Protein AF-A2HL66-F1 (afdb_monomer_lite)

Radius of gyration: 42.56 Å; chains: 1; bounding box: 66×42×149 Å

Organism: Trichomonas vaginalis (strain ATCC PRA-98 / G3) (NCBI:txid412133)

Sequence (259 aa):
MLVEMKSFIPSSYTFETEIQKIKQELLTSNLDCSAKDETNEQYLYEMEDLIDHLPKLPEIQQQKLTIPEFDEIEVKATDSVEIKKFIRKVNYEFLGFHCNHKVMDKDCDMVYKNISDLYKSEEFKTYDNFVSLVAKCVWEIRDKDRRGKVWNEQIRPAMFEMKRAIDALVVLAGNVSMYNAKTMPQCSKCKAAIRKYNYSVKEIERMRNDYADLKKEAEKPAEDKMDMLTFLNKNYPTAEDFLLSDVKKKYSYIRKKEI

Foldseek 3Di:
DDDPPPPCPDPPVVVVVLLVVLLVCLQVVNDPLDFPDPLLSVLSVVLSVLSVPADDADDQDADDDDQDADDQDDDDPLDDPVLNVLSVVLCVDRNPDDDDCPVLVVLLVCSVVLVVVLCVDPLVVLLVVLSSLSSVVNVVSRVQRVVVHGDDCPSPDDPVSSVSNNVSSVVSNVSSVVSNPSRVDDDPSSVVSVVVSVVSVVVSVVSSVVSVVVVVVVVPPPPPPPPLVVVCCVPPVPDPDDDPVVSVVVVVVVVVVVD

Structure (mmCIF, N/CA/C/O backbone):
data_AF-A2HL66-F1
#
_entry.id   AF-A2HL66-F1
#
loop_
_atom_site.group_PDB
_atom_site.id
_atom_site.type_symbol
_atom_site.label_atom_id
_atom_site.label_alt_id
_atom_site.label_comp_id
_atom_site.label_asym_id
_atom_site.label_entity_id
_atom_site.label_seq_id
_atom_site.pdbx_PDB_ins_code
_atom_site.Cartn_x
_atom_site.Cartn_y
_atom_site.Cartn_z
_atom_site.occupancy
_atom_site.B_iso_or_equiv
_atom_site.auth_seq_id
_atom_site.auth_comp_id
_atom_site.auth_asym_id
_atom_site.auth_atom_id
_atom_site.pdbx_PDB_model_num
ATOM 1 N N . MET A 1 1 ? -9.417 -30.462 62.436 1.00 37.12 1 MET A N 1
ATOM 2 C CA . MET A 1 1 ? -10.260 -29.681 61.508 1.00 37.12 1 MET A CA 1
ATOM 3 C C . MET A 1 1 ? -9.409 -28.554 60.952 1.00 37.12 1 MET A C 1
ATOM 5 O O . MET A 1 1 ? -9.262 -27.535 61.610 1.00 37.12 1 MET A O 1
ATOM 9 N N . LEU A 1 2 ? -8.755 -28.786 59.813 1.00 33.66 2 LEU A N 1
ATOM 10 C CA . LEU A 1 2 ? -7.995 -27.754 59.111 1.00 33.66 2 LEU A CA 1
ATOM 11 C C . LEU A 1 2 ? -8.908 -27.174 58.035 1.00 33.66 2 LEU A C 1
ATOM 13 O O . LEU A 1 2 ? -9.416 -27.902 57.189 1.00 33.66 2 LEU A O 1
ATOM 17 N N . VAL A 1 3 ? -9.174 -25.880 58.169 1.00 38.41 3 VAL A N 1
ATOM 18 C CA . VAL A 1 3 ? -9.980 -25.070 57.260 1.00 38.41 3 VAL A CA 1
ATOM 19 C C . VAL A 1 3 ? -9.286 -25.037 55.901 1.00 38.41 3 VAL A C 1
ATOM 21 O O . VAL A 1 3 ? -8.122 -24.647 55.813 1.00 38.41 3 VAL A O 1
ATOM 24 N N . GLU A 1 4 ? -9.995 -25.439 54.848 1.00 37.41 4 GLU A N 1
ATOM 25 C CA . GLU A 1 4 ? -9.569 -25.208 53.470 1.00 37.41 4 GLU A CA 1
ATOM 26 C C . GLU A 1 4 ? -9.480 -23.697 53.229 1.00 37.41 4 GLU A C 1
ATOM 28 O O . GLU A 1 4 ? -10.486 -23.000 53.077 1.00 37.41 4 GLU A O 1
ATOM 33 N N . MET A 1 5 ? -8.257 -23.168 53.210 1.00 40.91 5 MET A N 1
ATOM 34 C CA . MET A 1 5 ? -7.996 -21.835 52.687 1.00 40.91 5 MET A CA 1
ATOM 35 C C . MET A 1 5 ? -8.189 -21.886 51.172 1.00 40.91 5 MET A C 1
ATOM 37 O O . MET A 1 5 ? -7.275 -22.230 50.427 1.00 40.91 5 MET A O 1
ATOM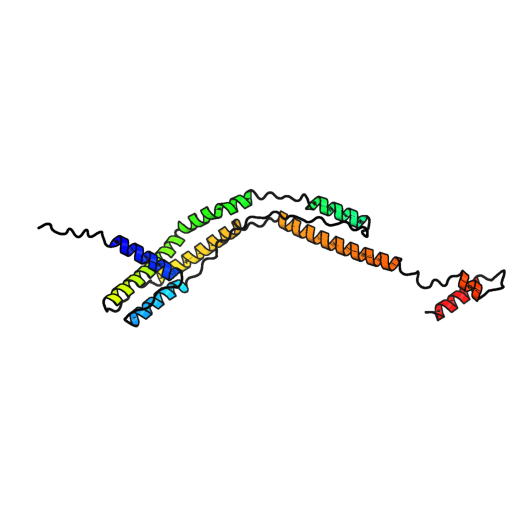 41 N N . LYS A 1 6 ? -9.392 -21.522 50.713 1.00 44.12 6 LYS A N 1
ATOM 42 C CA . LYS A 1 6 ? -9.600 -21.044 49.344 1.00 44.12 6 LYS A CA 1
ATOM 43 C C . LYS A 1 6 ? -8.683 -19.840 49.137 1.00 44.12 6 LYS A C 1
ATOM 45 O O . LYS A 1 6 ? -8.978 -18.744 49.610 1.00 44.12 6 LYS A O 1
ATOM 50 N N . SER A 1 7 ? -7.566 -20.039 48.447 1.00 42.50 7 SER A N 1
ATOM 51 C CA . SER A 1 7 ? -6.747 -18.950 47.926 1.00 42.50 7 SER A CA 1
ATOM 52 C C . SER A 1 7 ? -7.509 -18.287 46.779 1.00 42.50 7 SER A C 1
ATOM 54 O O . SER A 1 7 ? -7.409 -18.662 45.614 1.00 42.50 7 SER A O 1
ATOM 56 N N . PHE A 1 8 ? -8.333 -17.305 47.133 1.00 50.78 8 PHE A N 1
ATOM 57 C CA . PHE A 1 8 ? -8.963 -16.394 46.190 1.00 50.78 8 PHE A CA 1
ATOM 58 C C . PHE A 1 8 ? -7.870 -15.472 45.630 1.00 50.78 8 PHE A C 1
ATOM 60 O O . PHE A 1 8 ? -7.527 -14.454 46.228 1.00 50.78 8 PHE A O 1
ATOM 67 N N . ILE A 1 9 ? -7.257 -15.878 44.519 1.00 50.78 9 ILE A N 1
ATOM 68 C CA . ILE A 1 9 ? -6.379 -15.008 43.731 1.00 50.78 9 ILE A CA 1
ATOM 69 C C . ILE A 1 9 ? -7.297 -14.032 42.960 1.00 50.78 9 ILE A C 1
ATOM 71 O O . ILE A 1 9 ? -8.304 -14.482 42.412 1.00 50.78 9 ILE A O 1
ATOM 75 N N . PRO A 1 10 ? -7.041 -12.708 42.953 1.00 43.09 10 PRO A N 1
ATOM 76 C CA . PRO A 1 10 ? -8.068 -11.708 42.660 1.00 43.09 10 PRO A CA 1
ATOM 77 C C . PRO A 1 10 ? -8.500 -11.676 41.187 1.00 43.09 10 PRO A C 1
ATOM 79 O O . PRO A 1 10 ? -7.694 -11.825 40.273 1.00 43.09 10 PRO A O 1
ATOM 82 N N . SER A 1 11 ? -9.780 -11.373 40.986 1.00 55.06 11 SER A N 1
ATOM 83 C CA . SER A 1 11 ? -10.560 -11.304 39.740 1.00 55.06 11 SER A CA 1
ATOM 84 C C . SER A 1 11 ? -10.086 -10.322 38.649 1.00 55.06 11 SER A C 1
ATOM 86 O O . SER A 1 11 ? -10.796 -10.132 37.663 1.00 55.06 11 SER A O 1
ATOM 88 N N . SER A 1 12 ? -8.939 -9.653 38.803 1.00 53.25 12 SER A N 1
ATOM 89 C CA . SER A 1 12 ? -8.460 -8.633 37.854 1.00 53.25 12 SER A CA 1
ATOM 90 C C . SER A 1 12 ? -7.673 -9.223 36.683 1.00 53.25 12 SER A C 1
ATOM 92 O O . SER A 1 12 ? -7.862 -8.791 35.548 1.00 53.25 12 SER A O 1
ATOM 94 N N . TYR A 1 13 ? -6.852 -10.253 36.928 1.00 58.28 13 TYR A N 1
ATOM 95 C CA . TYR A 1 13 ? -6.038 -10.886 35.883 1.00 58.28 13 TYR A CA 1
ATOM 96 C C . TYR A 1 13 ? -6.907 -11.539 34.798 1.00 58.28 13 TYR A C 1
ATOM 98 O O . TYR A 1 13 ? -6.570 -11.496 33.617 1.00 58.28 13 TYR A O 1
ATOM 106 N N . THR A 1 14 ? -8.061 -12.090 35.186 1.00 74.69 14 THR A N 1
ATOM 107 C CA . THR A 1 14 ? -9.042 -12.687 34.268 1.00 74.69 14 THR A CA 1
ATOM 108 C C . THR A 1 14 ? -9.789 -11.639 33.450 1.00 74.69 14 THR A C 1
ATOM 110 O O . THR A 1 14 ? -10.047 -11.865 32.278 1.00 74.69 14 THR A O 1
ATOM 113 N N . PHE A 1 15 ? -10.108 -10.482 34.037 1.00 81.31 15 PHE A N 1
ATOM 114 C CA . PHE A 1 15 ? -10.834 -9.427 33.330 1.00 81.31 15 PHE A CA 1
ATOM 115 C C . PHE A 1 15 ? -9.971 -8.775 32.246 1.00 81.31 15 PHE A C 1
ATOM 117 O O . PHE A 1 15 ? -10.392 -8.672 31.099 1.00 81.31 15 PHE A O 1
ATOM 124 N N . GLU A 1 16 ? -8.741 -8.378 32.577 1.00 86.94 16 GLU A N 1
ATOM 125 C CA . GLU A 1 16 ? -7.843 -7.745 31.603 1.00 86.94 16 GLU A CA 1
ATOM 126 C C . GLU A 1 16 ? -7.512 -8.686 30.439 1.00 86.94 16 GLU A C 1
ATOM 128 O O . GLU A 1 16 ? -7.515 -8.256 29.286 1.00 86.94 16 GLU A O 1
ATOM 133 N N . THR A 1 17 ? -7.293 -9.977 30.713 1.00 89.44 17 THR A N 1
ATOM 134 C CA . THR A 1 17 ? -7.063 -10.981 29.662 1.00 89.44 17 THR A CA 1
ATOM 135 C C . THR A 1 17 ? -8.299 -11.222 28.796 1.00 89.44 17 THR A C 1
ATOM 137 O O . THR A 1 17 ? -8.164 -11.324 27.576 1.00 89.44 17 THR A O 1
ATOM 140 N N . GLU A 1 18 ? -9.500 -11.255 29.381 1.00 92.69 18 GLU A N 1
ATOM 141 C CA . GLU A 1 18 ? -10.757 -11.396 28.634 1.00 92.69 18 GLU A CA 1
ATOM 142 C C . GLU A 1 18 ? -11.006 -10.174 27.732 1.00 92.69 18 GLU A C 1
ATOM 144 O O . GLU A 1 18 ? -11.334 -10.338 26.558 1.00 92.69 18 GLU A O 1
ATOM 149 N N . ILE A 1 19 ? -10.730 -8.957 28.216 1.00 94.50 19 ILE A N 1
ATOM 150 C CA . ILE A 1 19 ? -10.796 -7.734 27.402 1.00 94.50 19 ILE A CA 1
ATOM 151 C C . ILE A 1 19 ? -9.795 -7.774 26.245 1.00 94.50 19 ILE A C 1
ATOM 153 O O . ILE A 1 19 ? -10.172 -7.467 25.118 1.00 94.50 19 ILE A O 1
ATOM 157 N N . GLN A 1 20 ? -8.537 -8.171 26.472 1.00 94.06 20 GLN A N 1
ATOM 158 C CA . GLN A 1 20 ? -7.563 -8.278 25.375 1.00 94.06 20 GLN A CA 1
ATOM 159 C C . GLN A 1 20 ? -7.991 -9.303 24.321 1.00 94.06 20 GLN A C 1
ATOM 161 O O . GLN A 1 20 ? -7.802 -9.062 23.130 1.00 94.06 20 GLN A O 1
ATOM 166 N N . LYS A 1 21 ? -8.604 -10.416 24.738 1.00 95.50 21 LYS A N 1
ATOM 167 C CA . LYS A 1 21 ? -9.151 -11.408 23.809 1.00 95.50 21 LYS A CA 1
ATOM 168 C C . LYS A 1 21 ? -10.273 -10.812 22.956 1.00 95.50 21 LYS A C 1
ATOM 170 O O . LYS A 1 21 ? -10.223 -10.927 21.738 1.00 95.50 21 LYS A O 1
ATOM 175 N N . ILE A 1 22 ? -11.220 -10.109 23.577 1.00 97.12 22 ILE A N 1
ATOM 176 C CA . ILE A 1 22 ? -12.310 -9.429 22.863 1.00 97.12 22 ILE A CA 1
ATOM 177 C C . ILE A 1 22 ? -11.760 -8.379 21.890 1.00 97.12 22 ILE A C 1
ATOM 179 O O . ILE A 1 22 ? -12.228 -8.293 20.761 1.00 97.12 22 ILE A O 1
ATOM 183 N N . LYS A 1 23 ? -10.736 -7.607 22.281 1.00 96.44 23 LYS A N 1
ATOM 184 C CA . LYS A 1 23 ? -10.081 -6.657 21.366 1.00 96.44 23 LYS A CA 1
ATOM 185 C C . LYS A 1 23 ? -9.535 -7.360 20.122 1.00 96.44 23 LYS A C 1
ATOM 187 O O . LYS A 1 23 ? -9.688 -6.834 19.030 1.00 96.44 23 LYS A O 1
ATOM 192 N N . GLN A 1 24 ? -8.906 -8.527 20.270 1.00 96.06 24 GLN A N 1
ATOM 193 C CA . GLN A 1 24 ? -8.415 -9.301 19.123 1.00 96.06 24 GLN A CA 1
ATOM 194 C C . GLN A 1 24 ? -9.560 -9.833 18.251 1.00 96.06 24 GLN A C 1
ATOM 196 O O . GLN A 1 24 ? -9.465 -9.764 17.029 1.00 96.06 24 GLN A O 1
ATOM 201 N N . GLU A 1 25 ? -10.644 -10.321 18.859 1.00 96.94 25 GLU A N 1
ATOM 202 C CA . GLU A 1 25 ? -11.857 -10.747 18.142 1.00 96.94 25 GLU A CA 1
ATOM 203 C C . GLU A 1 25 ? -12.421 -9.590 17.293 1.00 96.94 25 GLU A C 1
ATOM 205 O O . GLU A 1 25 ? -12.576 -9.748 16.085 1.00 96.94 25 GLU A O 1
ATOM 210 N N . LEU A 1 26 ? -12.591 -8.404 17.890 1.00 96.75 26 LEU A N 1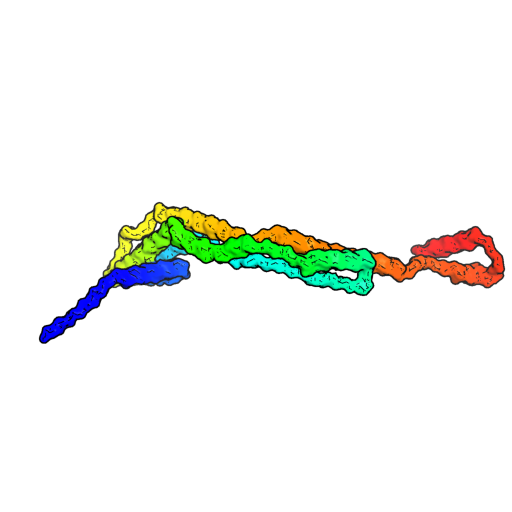
ATOM 211 C CA . LEU A 1 26 ? -13.048 -7.184 17.210 1.00 96.75 26 LEU A CA 1
ATOM 212 C C . LEU A 1 26 ? -12.115 -6.749 16.069 1.00 96.75 26 LEU A C 1
ATOM 214 O O . LEU A 1 26 ? -12.564 -6.456 14.972 1.00 96.75 26 LEU A O 1
ATOM 218 N N . LEU A 1 27 ? -10.800 -6.701 16.310 1.00 94.75 27 LEU A N 1
ATOM 219 C CA . LEU A 1 27 ? -9.826 -6.240 15.311 1.00 94.75 27 LEU A CA 1
ATOM 220 C C . LEU A 1 27 ? -9.635 -7.219 14.145 1.00 94.75 27 LEU A C 1
ATOM 222 O O . LEU A 1 27 ? -9.043 -6.847 13.132 1.00 94.75 27 LEU A O 1
ATOM 226 N N . THR A 1 28 ? -10.089 -8.464 14.296 1.00 94.38 28 THR A N 1
ATOM 227 C CA . THR A 1 28 ? -10.026 -9.491 13.250 1.00 94.38 28 THR A CA 1
ATOM 228 C C . THR A 1 28 ? -11.383 -9.782 12.612 1.00 94.38 28 THR A C 1
ATOM 230 O O . THR A 1 28 ? -11.444 -10.686 11.780 1.00 94.38 28 THR A O 1
ATOM 233 N N . SER A 1 29 ? -12.430 -9.029 12.976 1.00 94.44 29 SER A N 1
ATOM 234 C CA . SER A 1 29 ? -13.816 -9.227 12.522 1.00 94.44 29 SER A CA 1
ATOM 235 C C . SER A 1 29 ? -14.294 -10.675 12.734 1.00 94.44 29 SER A C 1
ATOM 237 O O . SER A 1 29 ? -14.828 -11.316 11.830 1.00 94.44 29 SER A O 1
ATOM 239 N N . ASN A 1 30 ? -13.974 -11.238 13.907 1.00 96.06 30 ASN A N 1
ATOM 240 C CA . ASN A 1 30 ? -14.338 -12.598 14.322 1.00 96.06 30 ASN A CA 1
ATOM 241 C C . ASN A 1 30 ? -15.042 -12.594 15.689 1.00 96.06 30 ASN A C 1
ATOM 243 O O . ASN A 1 30 ? -14.834 -13.508 16.500 1.00 96.06 30 ASN A O 1
ATOM 247 N N . LEU A 1 31 ? -15.809 -11.549 16.004 1.00 96.88 31 LEU A N 1
ATOM 248 C CA . LEU A 1 31 ? -16.530 -11.487 17.265 1.00 96.88 31 LEU A CA 1
ATOM 249 C C . LEU A 1 31 ? -17.664 -12.519 17.284 1.00 96.88 31 LEU A C 1
ATOM 251 O O . LEU A 1 31 ? -18.545 -12.535 16.432 1.00 96.88 31 LEU A O 1
ATOM 255 N N . ASP A 1 32 ? -17.681 -13.376 18.308 1.00 95.00 32 ASP A N 1
ATOM 256 C CA . ASP A 1 32 ? -18.854 -14.213 18.567 1.00 95.00 32 ASP A CA 1
ATOM 257 C C . ASP A 1 32 ? -20.007 -13.340 19.085 1.00 95.00 32 ASP A C 1
ATOM 259 O O . ASP A 1 32 ? -19.996 -12.902 20.246 1.00 95.00 32 ASP A O 1
ATOM 263 N N . CYS A 1 33 ? -20.970 -13.075 18.203 1.00 95.19 33 CYS A N 1
ATOM 264 C CA . CYS A 1 33 ? -22.155 -12.267 18.477 1.00 95.19 33 CYS A CA 1
ATOM 265 C C . CYS A 1 33 ? -23.336 -13.076 19.040 1.00 95.19 33 CYS A C 1
ATOM 267 O O . CYS A 1 33 ? -24.391 -12.506 19.297 1.00 95.19 33 CYS A O 1
ATOM 269 N N . SER A 1 34 ? -23.169 -14.379 19.291 1.00 94.31 34 SER A N 1
ATOM 270 C CA . SER A 1 34 ? -24.245 -15.230 19.810 1.00 94.31 34 SER A CA 1
ATOM 271 C C . SER A 1 34 ? -24.667 -14.814 21.227 1.00 94.31 34 SER A C 1
ATOM 273 O O . SER A 1 34 ? -23.836 -14.752 22.140 1.00 94.31 34 SER A O 1
ATOM 275 N N . ALA A 1 35 ? -25.969 -14.610 21.447 1.00 94.88 35 ALA A N 1
ATOM 276 C CA . ALA A 1 35 ? -26.546 -14.341 22.765 1.00 94.88 35 ALA A CA 1
ATOM 277 C C . ALA A 1 35 ? -27.833 -15.154 22.992 1.00 94.88 35 ALA A C 1
ATOM 279 O O . ALA A 1 35 ? -28.411 -15.714 22.064 1.00 94.88 35 ALA A O 1
ATOM 280 N N . LYS A 1 36 ? -28.279 -15.271 24.248 1.00 95.19 36 LYS A N 1
ATOM 281 C CA . LYS A 1 36 ? -29.569 -15.906 24.572 1.00 95.19 36 LYS A CA 1
ATOM 282 C C . LYS A 1 36 ? -30.748 -14.981 24.289 1.00 95.19 36 LYS A C 1
ATOM 284 O O . LYS A 1 36 ? -31.834 -15.470 23.991 1.00 95.19 36 LYS A O 1
ATOM 289 N N . ASP A 1 37 ? -30.547 -13.680 24.475 1.00 96.12 37 ASP A N 1
ATOM 290 C CA . ASP A 1 37 ? -31.526 -12.638 24.179 1.00 96.12 37 ASP A CA 1
ATOM 291 C C . ASP A 1 37 ? -31.226 -11.981 22.826 1.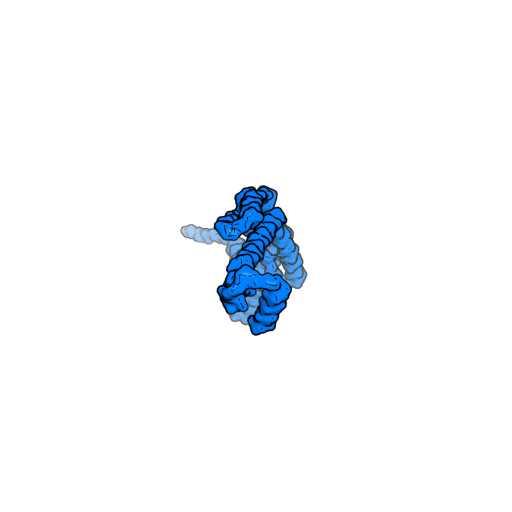00 96.12 37 ASP A C 1
ATOM 293 O O . ASP A 1 37 ? -30.105 -11.526 22.591 1.00 96.12 37 ASP A O 1
ATOM 297 N N . GLU A 1 38 ? -32.241 -11.877 21.968 1.00 95.19 38 GLU A N 1
ATOM 298 C CA . GLU A 1 38 ? -32.116 -11.302 20.619 1.00 95.19 38 GLU A CA 1
ATOM 299 C C . GLU A 1 38 ? -31.638 -9.836 20.641 1.00 95.19 38 GLU A C 1
ATOM 301 O O . GLU A 1 38 ? -30.908 -9.399 19.752 1.00 95.19 38 GLU A O 1
ATOM 306 N N . THR A 1 39 ? -31.986 -9.063 21.677 1.00 94.38 39 THR A N 1
ATOM 307 C CA . THR A 1 39 ? -31.544 -7.664 21.815 1.00 94.38 39 THR A CA 1
ATOM 308 C C . THR A 1 39 ? -30.053 -7.593 22.130 1.00 94.38 39 THR A C 1
ATOM 310 O O . THR A 1 39 ? -29.338 -6.748 21.595 1.00 94.38 39 THR A O 1
ATOM 313 N N . ASN A 1 40 ? -29.563 -8.482 23.000 1.00 95.00 40 ASN A N 1
ATOM 314 C CA . ASN A 1 40 ? -28.139 -8.560 23.322 1.00 95.00 40 ASN A CA 1
ATOM 315 C C . ASN A 1 40 ? -27.314 -9.013 22.111 1.00 95.00 40 ASN A C 1
ATOM 317 O O . ASN A 1 40 ? -26.232 -8.473 21.894 1.00 95.00 40 ASN A O 1
ATOM 321 N N . GLU A 1 41 ? -27.825 -9.961 21.323 1.00 95.94 41 GLU A N 1
ATOM 322 C CA . GLU A 1 41 ? -27.213 -10.389 20.057 1.00 95.94 41 GLU A CA 1
ATOM 323 C C . GLU A 1 41 ? -27.074 -9.205 19.092 1.00 95.94 41 GLU A C 1
ATOM 325 O O . GLU A 1 41 ? -25.980 -8.935 18.596 1.00 95.94 41 GLU A O 1
ATOM 330 N N . GLN A 1 42 ? -28.138 -8.412 18.923 1.00 94.88 42 GLN A N 1
ATOM 331 C CA . GLN A 1 42 ? -28.091 -7.202 18.102 1.00 94.88 42 GLN A CA 1
ATOM 332 C C . GLN A 1 42 ? -27.043 -6.195 18.603 1.00 94.88 42 GLN A C 1
ATOM 334 O O . GLN A 1 42 ? -26.294 -5.639 17.801 1.00 94.88 42 GLN A O 1
ATOM 339 N N . TYR A 1 43 ? -26.936 -5.977 19.918 1.00 94.62 43 TYR A N 1
ATOM 340 C CA . TYR A 1 43 ? -25.905 -5.090 20.461 1.00 94.62 43 TYR A CA 1
ATOM 341 C C . TYR A 1 43 ? -24.484 -5.600 20.204 1.00 94.62 43 TYR A C 1
ATOM 343 O O . TYR A 1 43 ? -23.585 -4.783 20.012 1.00 94.62 43 TYR A O 1
ATOM 351 N N . LEU A 1 44 ? -24.253 -6.917 20.201 1.00 96.31 44 LEU A N 1
ATOM 352 C CA . LEU A 1 44 ? -22.939 -7.478 19.873 1.00 96.31 44 LEU A CA 1
ATOM 353 C C . LEU A 1 44 ? -22.567 -7.196 18.415 1.00 96.31 44 LEU A C 1
ATOM 355 O O . LEU A 1 44 ? -21.456 -6.719 18.176 1.00 96.31 44 LEU A O 1
ATOM 359 N N . TYR A 1 45 ? -23.507 -7.377 17.482 1.00 96.25 45 TYR A N 1
ATOM 360 C CA . TYR A 1 45 ? -23.311 -6.996 16.080 1.00 96.25 45 TYR A CA 1
ATOM 361 C C . TYR A 1 45 ? -23.023 -5.500 15.926 1.00 96.25 45 TYR 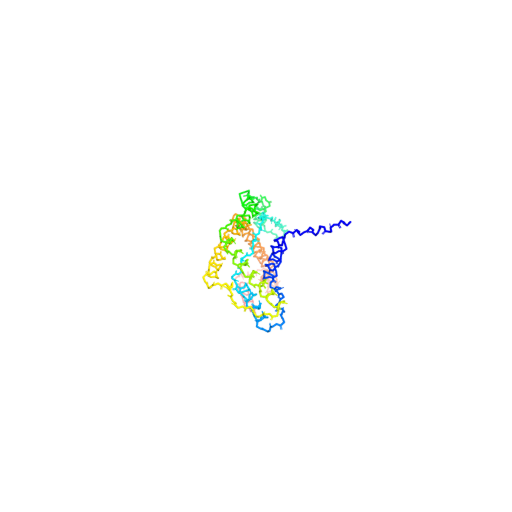A C 1
ATOM 363 O O . TYR A 1 45 ? -22.084 -5.127 15.231 1.00 96.25 45 TYR A O 1
ATOM 371 N N . GLU A 1 46 ? -23.752 -4.634 16.638 1.00 94.25 46 GLU A N 1
ATOM 372 C CA . GLU A 1 46 ? -23.478 -3.192 16.621 1.00 94.25 46 GLU A CA 1
ATOM 373 C C . GLU A 1 46 ? -22.057 -2.859 17.108 1.00 94.25 46 GLU A C 1
ATOM 375 O O . GLU A 1 46 ? -21.424 -1.947 16.576 1.00 94.25 46 GLU A O 1
ATOM 380 N N . MET A 1 47 ? -21.532 -3.572 18.113 1.00 95.38 47 MET A N 1
ATOM 381 C CA . MET A 1 47 ? -20.160 -3.358 18.589 1.00 95.38 47 MET A CA 1
ATOM 382 C C . MET A 1 47 ? -19.105 -3.775 17.557 1.00 95.38 47 MET A C 1
ATOM 384 O O . MET A 1 47 ? -18.088 -3.090 17.436 1.00 95.38 47 MET A O 1
ATOM 388 N N . GLU A 1 48 ? -19.323 -4.873 16.830 1.00 96.12 48 GLU A N 1
ATOM 389 C CA . GLU A 1 48 ? -18.436 -5.300 15.740 1.00 96.12 48 GLU A CA 1
ATOM 390 C C . GLU A 1 48 ? -18.494 -4.308 14.569 1.00 96.12 48 GLU A C 1
ATOM 392 O O . GLU A 1 48 ? -17.454 -3.797 14.145 1.00 96.12 48 GLU A O 1
ATOM 397 N N . ASP A 1 49 ? -19.701 -3.902 14.162 1.00 94.88 49 ASP A N 1
ATOM 398 C CA . ASP A 1 49 ? -19.920 -2.900 13.115 1.00 94.88 49 ASP A CA 1
ATOM 399 C C . ASP A 1 49 ? -19.197 -1.580 13.420 1.00 94.88 49 ASP A C 1
ATOM 401 O O . ASP A 1 49 ? -18.597 -0.976 12.526 1.00 94.88 49 ASP A O 1
ATOM 405 N N . LEU A 1 50 ? -19.204 -1.119 14.676 1.00 94.12 50 LEU A N 1
ATOM 406 C CA . LEU A 1 50 ? -18.499 0.105 15.068 1.00 94.12 50 LEU A CA 1
ATOM 407 C C . LEU A 1 50 ? -17.001 0.053 14.756 1.00 94.12 50 LEU A C 1
ATOM 409 O O . LEU A 1 50 ? -16.425 1.102 14.463 1.00 94.12 50 LEU A O 1
ATOM 413 N N . ILE A 1 51 ? -16.373 -1.122 14.843 1.00 95.62 51 ILE A N 1
ATOM 414 C CA . ILE A 1 51 ? -14.949 -1.315 14.556 1.00 95.62 51 ILE A CA 1
ATOM 415 C C . ILE A 1 51 ? -14.721 -1.547 13.064 1.00 95.62 51 ILE A C 1
ATOM 417 O O . ILE A 1 51 ? -13.834 -0.914 12.488 1.00 95.62 51 ILE A O 1
ATOM 421 N N . ASP A 1 52 ? -15.538 -2.383 12.428 1.00 94.50 52 ASP A N 1
ATOM 422 C CA . ASP A 1 52 ? -15.401 -2.754 11.015 1.00 94.50 52 ASP A CA 1
ATOM 423 C C . ASP A 1 52 ? -15.550 -1.562 10.061 1.00 94.50 52 ASP A C 1
ATOM 425 O O . ASP A 1 52 ? -14.909 -1.510 9.005 1.00 94.50 52 ASP A O 1
ATOM 429 N N . HIS A 1 53 ? -16.346 -0.568 10.457 1.00 92.19 53 HIS A N 1
ATOM 430 C CA . HIS A 1 53 ? -16.566 0.655 9.687 1.00 92.19 53 HIS A CA 1
ATOM 431 C C . HIS A 1 53 ? -15.515 1.750 9.942 1.00 92.19 53 HIS A C 1
ATOM 433 O O . HIS A 1 53 ? -15.594 2.827 9.340 1.00 92.19 53 HIS A O 1
ATOM 439 N N . LEU A 1 54 ? -14.518 1.520 10.806 1.00 94.62 54 LEU A N 1
ATOM 440 C CA . LEU A 1 54 ? -13.432 2.482 11.005 1.00 94.62 54 LEU A CA 1
ATOM 441 C C . LEU A 1 54 ? -12.503 2.556 9.779 1.00 94.62 54 LEU A C 1
ATOM 443 O O . LEU A 1 54 ? -12.278 1.558 9.088 1.00 94.62 54 LEU A O 1
ATOM 447 N N . PRO A 1 55 ? -11.885 3.725 9.516 1.00 93.56 55 PRO A N 1
ATOM 448 C CA . PRO A 1 55 ? -10.863 3.845 8.485 1.00 93.56 55 PRO A CA 1
ATOM 449 C C . PRO A 1 55 ? -9.703 2.872 8.718 1.00 93.56 55 PRO A C 1
ATOM 451 O O . PRO A 1 55 ? -9.092 2.852 9.787 1.00 93.56 55 PRO A O 1
ATOM 454 N N . LYS A 1 56 ? -9.355 2.095 7.690 1.00 90.12 56 LYS A N 1
ATOM 455 C CA . LYS A 1 56 ? -8.222 1.166 7.750 1.00 90.12 56 LYS A CA 1
ATOM 456 C C . LYS A 1 56 ? -6.904 1.912 7.566 1.00 90.12 56 LYS A C 1
ATOM 458 O O . LYS A 1 56 ? -6.787 2.787 6.706 1.00 90.12 56 LYS A O 1
ATOM 463 N N . LEU A 1 57 ? -5.901 1.544 8.361 1.00 91.69 57 LEU A N 1
ATOM 464 C CA . LEU A 1 57 ? -4.554 2.083 8.211 1.00 91.69 57 LEU A CA 1
ATOM 465 C C . LEU A 1 57 ? -3.874 1.482 6.971 1.00 91.69 57 LEU A C 1
ATOM 467 O O . LEU A 1 57 ? -4.066 0.297 6.691 1.00 91.69 57 LEU A O 1
ATOM 471 N N . PRO A 1 58 ? -3.056 2.261 6.241 1.00 91.25 58 PRO A N 1
ATOM 472 C CA . PRO A 1 58 ? -2.205 1.709 5.200 1.00 91.25 58 PRO A CA 1
ATOM 473 C C . PRO A 1 58 ? -1.241 0.671 5.781 1.00 91.25 58 PRO A C 1
ATOM 475 O O . PRO A 1 58 ? -0.813 0.775 6.931 1.00 91.25 58 PRO A O 1
ATOM 478 N N . GLU A 1 59 ? -0.844 -0.299 4.966 1.00 89.12 59 GLU A N 1
ATOM 479 C CA . GLU A 1 59 ? 0.196 -1.244 5.359 1.00 89.12 59 GLU A CA 1
ATOM 480 C C . GLU A 1 59 ? 1.561 -0.553 5.404 1.00 89.12 59 GLU A C 1
ATOM 482 O O . GLU A 1 59 ? 1.913 0.238 4.524 1.00 89.12 59 GLU A O 1
ATOM 487 N N . ILE A 1 60 ? 2.355 -0.868 6.427 1.00 87.50 60 ILE A N 1
ATOM 488 C CA . ILE A 1 60 ? 3.744 -0.418 6.503 1.00 87.50 60 ILE A CA 1
ATOM 489 C C . ILE A 1 60 ? 4.561 -1.248 5.514 1.00 87.50 60 ILE A C 1
ATOM 491 O O . ILE A 1 60 ? 4.602 -2.473 5.600 1.00 87.50 60 ILE A O 1
ATOM 495 N N . GLN A 1 61 ? 5.229 -0.572 4.586 1.00 81.94 61 GLN A N 1
ATOM 496 C CA . GLN A 1 61 ? 6.014 -1.192 3.526 1.00 81.94 61 GLN A CA 1
ATOM 497 C C . GLN A 1 61 ? 7.499 -0.869 3.696 1.00 81.94 61 GLN A C 1
ATOM 499 O O . GLN A 1 61 ? 7.892 0.238 4.076 1.00 81.94 61 GLN A O 1
ATOM 504 N N . GLN A 1 62 ? 8.345 -1.850 3.395 1.00 82.19 62 GLN A N 1
ATOM 505 C CA . GLN A 1 62 ? 9.796 -1.719 3.445 1.00 82.19 62 GLN A CA 1
ATOM 506 C C . GLN A 1 62 ? 10.396 -2.321 2.179 1.00 82.19 62 GLN A C 1
ATOM 508 O O . GLN A 1 62 ? 10.193 -3.498 1.889 1.00 82.19 62 GLN A O 1
ATOM 513 N N . GLN A 1 63 ? 11.166 -1.525 1.440 1.00 79.75 63 GLN A N 1
ATOM 514 C CA . GLN A 1 63 ? 11.887 -2.005 0.270 1.00 79.75 63 GLN A CA 1
ATOM 515 C C . GLN A 1 63 ? 13.279 -1.388 0.224 1.00 79.75 63 GLN A C 1
ATOM 517 O O . GLN A 1 63 ? 13.435 -0.182 0.035 1.00 79.75 63 GLN A O 1
ATOM 522 N N . LYS A 1 64 ? 14.305 -2.234 0.348 1.00 76.69 64 LYS A N 1
ATOM 523 C CA . LYS A 1 64 ? 15.684 -1.804 0.107 1.00 76.69 64 LYS A CA 1
ATOM 524 C C . LYS A 1 64 ? 15.895 -1.561 -1.381 1.00 76.69 64 LYS A C 1
ATOM 526 O O . LYS A 1 64 ? 15.367 -2.283 -2.228 1.00 76.69 64 LYS A O 1
ATOM 531 N N . LEU A 1 65 ? 16.674 -0.532 -1.694 1.00 79.56 65 LEU A N 1
ATOM 532 C CA . LEU A 1 65 ? 17.015 -0.218 -3.072 1.00 79.56 65 LEU A CA 1
ATOM 533 C C . LEU A 1 65 ? 18.025 -1.225 -3.605 1.00 79.56 65 LEU A C 1
ATOM 535 O O . LEU A 1 65 ? 19.178 -1.248 -3.179 1.00 79.56 65 LEU A O 1
ATOM 539 N N . THR A 1 66 ? 17.622 -1.975 -4.620 1.00 79.19 66 THR A N 1
ATOM 540 C CA . THR A 1 66 ? 18.561 -2.754 -5.422 1.00 79.19 66 THR A CA 1
ATOM 541 C C . THR A 1 66 ? 19.240 -1.827 -6.428 1.00 79.19 66 THR A C 1
ATOM 543 O O . THR A 1 66 ? 18.582 -1.048 -7.127 1.00 79.19 66 THR A O 1
ATOM 546 N N . ILE A 1 67 ? 20.573 -1.861 -6.480 1.00 85.75 67 ILE A N 1
ATOM 547 C CA . ILE A 1 67 ? 21.327 -1.187 -7.542 1.00 85.75 67 ILE A CA 1
ATOM 548 C C . ILE A 1 67 ? 21.030 -1.942 -8.845 1.00 85.75 67 ILE A C 1
ATOM 550 O O . ILE A 1 67 ? 21.116 -3.166 -8.842 1.00 85.75 67 ILE A O 1
ATOM 554 N N . PRO A 1 68 ? 20.645 -1.257 -9.936 1.00 89.38 68 PRO A N 1
ATOM 555 C CA . PRO A 1 68 ? 20.393 -1.932 -11.197 1.00 89.38 68 PRO A CA 1
ATOM 556 C C . PRO A 1 68 ? 21.688 -2.530 -11.737 1.00 89.38 68 PRO A C 1
ATOM 558 O O . PRO A 1 68 ? 22.698 -1.833 -11.845 1.00 89.38 68 PRO A O 1
ATOM 561 N N . GLU A 1 69 ? 21.613 -3.802 -12.098 1.00 90.94 69 GLU A N 1
ATOM 562 C CA . GLU A 1 69 ? 22.629 -4.500 -12.872 1.00 90.94 69 GLU A CA 1
ATOM 563 C C . GLU A 1 69 ? 22.212 -4.459 -14.343 1.00 90.94 69 GLU A C 1
ATOM 565 O O . GLU A 1 69 ? 21.025 -4.547 -14.668 1.00 90.94 69 GLU A O 1
ATOM 570 N N . PHE A 1 70 ? 23.183 -4.239 -15.224 1.00 95.06 70 PHE A N 1
ATOM 571 C CA . PHE A 1 70 ? 22.955 -4.108 -16.657 1.00 95.06 70 PHE A CA 1
ATOM 572 C C . PHE A 1 70 ? 23.632 -5.255 -17.382 1.00 95.06 70 PHE A C 1
ATOM 574 O O . PHE A 1 70 ? 24.793 -5.553 -17.107 1.00 95.06 70 PHE A O 1
ATOM 581 N N . ASP A 1 71 ? 22.918 -5.851 -18.328 1.00 95.00 71 ASP A N 1
ATOM 582 C CA . ASP A 1 71 ? 23.474 -6.902 -19.167 1.00 95.00 71 ASP A CA 1
ATOM 583 C C . ASP A 1 71 ? 24.469 -6.330 -20.182 1.00 95.00 71 ASP A C 1
ATOM 585 O O . ASP A 1 71 ? 24.380 -5.175 -20.613 1.00 95.00 71 ASP A O 1
ATOM 589 N N . GLU A 1 72 ? 25.434 -7.151 -20.590 1.00 96.00 72 GLU A N 1
ATOM 590 C CA . GLU A 1 72 ? 26.309 -6.793 -21.698 1.00 96.00 72 GLU A CA 1
ATOM 591 C C . GLU A 1 72 ? 25.518 -6.823 -23.010 1.00 96.00 72 GLU A C 1
ATOM 593 O O . GLU A 1 72 ? 24.897 -7.824 -23.365 1.00 96.00 72 GLU A O 1
ATOM 598 N N . ILE A 1 73 ? 25.578 -5.736 -23.780 1.00 96.62 73 ILE A N 1
ATOM 599 C CA . ILE A 1 73 ? 25.027 -5.730 -25.131 1.00 96.62 73 ILE A CA 1
ATOM 600 C C . ILE A 1 73 ? 26.033 -6.411 -26.054 1.00 96.62 73 ILE A C 1
ATOM 602 O O . ILE A 1 73 ? 27.120 -5.884 -26.306 1.00 96.62 73 ILE A O 1
ATOM 606 N N . GLU A 1 74 ? 25.658 -7.561 -26.602 1.00 95.44 74 GLU A N 1
ATOM 607 C CA . GLU A 1 74 ? 26.520 -8.306 -27.514 1.00 95.44 74 GLU A CA 1
ATOM 608 C C . GLU A 1 74 ? 26.803 -7.535 -28.809 1.00 95.44 74 GLU A C 1
ATOM 610 O O . GLU A 1 74 ? 25.906 -6.977 -29.459 1.00 95.44 74 GLU A O 1
ATOM 615 N N . VAL A 1 75 ? 28.067 -7.572 -29.230 1.00 95.50 75 VAL A N 1
ATOM 616 C CA . VAL A 1 75 ? 28.507 -7.083 -30.536 1.00 95.50 75 VAL A CA 1
ATOM 617 C C . VAL A 1 75 ? 28.324 -8.183 -31.581 1.00 95.50 75 VAL A C 1
ATOM 619 O O . VAL A 1 75 ? 28.985 -9.218 -31.523 1.00 95.50 75 VAL A O 1
ATOM 622 N N . LYS A 1 76 ? 27.488 -7.945 -32.596 1.00 94.62 76 LYS A N 1
ATOM 623 C CA . LYS A 1 76 ? 27.254 -8.902 -33.685 1.00 94.62 76 LYS A CA 1
ATOM 624 C C . LYS A 1 76 ? 28.303 -8.735 -34.781 1.00 94.62 76 LYS A C 1
ATOM 626 O O . LYS A 1 76 ? 28.756 -7.628 -35.085 1.00 94.62 76 LYS A O 1
ATOM 631 N N . ALA A 1 77 ? 28.658 -9.834 -35.447 1.00 91.56 77 ALA A N 1
ATOM 632 C CA . ALA A 1 77 ? 29.570 -9.795 -36.594 1.00 91.56 77 ALA A CA 1
ATOM 633 C C . ALA A 1 77 ? 29.048 -8.867 -37.708 1.00 91.56 77 ALA A C 1
ATOM 635 O O . ALA A 1 77 ? 29.829 -8.119 -38.300 1.00 91.56 77 ALA A O 1
ATOM 636 N N . THR A 1 78 ? 27.726 -8.862 -37.903 1.00 91.56 78 THR A N 1
ATOM 637 C CA . THR A 1 78 ? 26.982 -8.045 -38.872 1.00 91.56 78 THR A CA 1
ATOM 638 C C . THR A 1 78 ? 26.944 -6.553 -38.545 1.00 91.56 78 THR A C 1
ATOM 640 O O . THR A 1 78 ? 26.514 -5.778 -39.392 1.00 91.56 78 THR A O 1
ATOM 643 N N . ASP A 1 79 ? 27.361 -6.133 -37.348 1.00 94.06 79 ASP A N 1
ATOM 644 C CA . ASP A 1 79 ? 27.309 -4.725 -36.953 1.00 94.06 79 ASP A CA 1
ATOM 645 C C . ASP A 1 79 ? 28.348 -3.883 -37.713 1.00 94.06 79 ASP A C 1
ATOM 647 O O . ASP A 1 79 ? 29.511 -4.290 -37.878 1.00 94.06 79 ASP A O 1
ATOM 651 N N . SER A 1 80 ? 27.944 -2.671 -38.111 1.00 94.25 80 SER A N 1
ATOM 652 C CA . SER A 1 80 ? 28.846 -1.664 -38.680 1.00 94.25 80 SER A CA 1
ATOM 653 C C . SER A 1 80 ? 29.903 -1.217 -37.661 1.00 94.25 80 SER A C 1
ATOM 655 O O . SER A 1 80 ? 29.782 -1.440 -36.452 1.00 94.25 80 SER A O 1
ATOM 657 N N . VAL A 1 81 ? 30.956 -0.542 -38.129 1.00 95.50 81 VAL A N 1
ATOM 658 C CA . VAL A 1 81 ? 31.998 -0.001 -37.241 1.00 95.50 81 VAL A CA 1
ATOM 659 C C . VAL A 1 81 ? 31.424 1.028 -36.257 1.00 95.50 81 VAL A C 1
ATOM 661 O O . VAL A 1 81 ? 31.842 1.028 -35.096 1.00 95.50 81 VAL A O 1
ATOM 664 N N . GLU A 1 82 ? 30.465 1.874 -36.662 1.00 95.50 82 GLU A N 1
ATOM 665 C CA . GLU A 1 82 ? 29.820 2.810 -35.728 1.00 95.50 82 GLU A CA 1
ATOM 666 C C . GLU A 1 82 ? 28.978 2.083 -34.680 1.00 95.50 82 GLU A C 1
ATOM 668 O O . GLU A 1 82 ? 29.106 2.395 -33.496 1.00 95.50 82 GLU A O 1
ATOM 673 N N . ILE A 1 83 ? 28.184 1.082 -35.083 1.00 95.94 83 ILE A N 1
ATOM 674 C CA . ILE A 1 83 ? 27.355 0.290 -34.159 1.00 95.94 83 ILE A CA 1
ATOM 675 C C . ILE A 1 83 ? 28.250 -0.400 -33.123 1.00 95.94 83 ILE A C 1
ATOM 677 O O . ILE A 1 83 ? 28.015 -0.286 -31.920 1.00 95.94 83 ILE A O 1
ATOM 681 N N . LYS A 1 84 ? 29.349 -1.027 -33.565 1.00 97.62 84 LYS A N 1
ATOM 682 C CA . LYS A 1 84 ? 30.346 -1.663 -32.685 1.00 97.62 84 LYS A CA 1
ATOM 683 C C . LYS A 1 84 ? 30.946 -0.676 -31.681 1.00 97.62 84 LYS A C 1
ATOM 685 O O . LYS A 1 84 ? 31.098 -1.008 -30.505 1.00 97.62 84 LYS A O 1
ATOM 690 N N . LYS A 1 85 ? 31.299 0.538 -32.122 1.00 97.38 85 LYS A N 1
ATOM 691 C CA . LYS A 1 85 ? 31.824 1.595 -31.238 1.00 97.38 85 LYS A CA 1
ATOM 692 C C . LYS A 1 85 ? 30.774 2.063 -30.232 1.00 97.38 85 LYS A C 1
ATOM 694 O O . LYS A 1 85 ? 31.116 2.268 -29.068 1.00 97.38 85 LYS A O 1
ATOM 699 N N . PHE A 1 86 ? 29.523 2.219 -30.661 1.00 97.38 86 PHE A N 1
ATOM 700 C CA . PHE A 1 86 ? 28.443 2.654 -29.786 1.00 97.38 86 PHE A CA 1
ATOM 701 C C . PHE A 1 86 ? 28.138 1.609 -28.710 1.00 97.38 86 PHE A C 1
ATOM 703 O O . PHE A 1 86 ? 28.147 1.958 -27.533 1.00 97.38 86 PHE A O 1
ATOM 710 N N . ILE A 1 87 ? 28.019 0.329 -29.083 1.00 97.75 87 ILE A N 1
ATOM 711 C CA . ILE A 1 87 ? 27.846 -0.789 -28.139 1.00 97.75 87 ILE A CA 1
ATOM 712 C C . ILE A 1 87 ? 28.955 -0.793 -27.082 1.00 97.75 87 ILE A C 1
ATOM 714 O O . ILE A 1 87 ? 28.664 -0.784 -25.891 1.00 97.75 87 ILE A O 1
ATOM 718 N N . ARG A 1 88 ? 30.231 -0.721 -27.489 1.00 96.38 88 ARG A N 1
ATOM 719 C CA . ARG A 1 88 ? 31.363 -0.699 -26.541 1.00 96.38 88 ARG A CA 1
ATOM 720 C C . ARG A 1 88 ? 31.287 0.470 -25.561 1.00 96.38 88 ARG A C 1
ATOM 722 O O . ARG A 1 88 ? 31.597 0.299 -24.387 1.00 96.38 88 ARG A O 1
ATOM 729 N N . LYS A 1 89 ? 30.881 1.652 -26.035 1.00 96.38 89 LYS A N 1
ATOM 730 C CA . LYS A 1 89 ? 30.710 2.839 -25.188 1.00 96.38 89 LYS A CA 1
ATOM 731 C C . LYS A 1 89 ? 29.591 2.639 -24.165 1.00 96.38 89 LYS A C 1
ATOM 733 O O . LYS A 1 89 ? 29.770 3.006 -23.009 1.00 96.38 89 LYS A O 1
ATOM 738 N N . VAL A 1 90 ? 28.469 2.062 -24.591 1.00 96.62 90 VAL A N 1
ATOM 739 C CA . VAL A 1 90 ? 27.327 1.749 -23.722 1.00 96.62 90 VAL A CA 1
ATOM 740 C C . VAL A 1 90 ? 27.743 0.704 -22.683 1.00 96.62 90 VAL A C 1
ATOM 742 O O . VAL A 1 90 ? 27.635 0.975 -21.492 1.00 96.62 90 VAL A O 1
ATOM 745 N N . ASN A 1 91 ? 28.332 -0.421 -23.096 1.00 96.81 91 ASN A N 1
ATOM 746 C CA . ASN A 1 91 ? 28.806 -1.460 -22.174 1.00 96.81 91 ASN A CA 1
ATOM 747 C C . ASN A 1 91 ? 29.809 -0.905 -21.151 1.00 96.81 91 ASN A C 1
ATOM 749 O O . ASN A 1 91 ? 29.664 -1.161 -19.960 1.00 96.81 91 ASN A O 1
ATOM 753 N N . TYR A 1 92 ? 30.776 -0.084 -21.578 1.00 94.50 92 TYR A N 1
ATOM 754 C CA . TYR A 1 92 ? 31.735 0.550 -20.665 1.00 94.50 92 TYR A CA 1
ATOM 755 C C . TYR A 1 92 ? 31.058 1.443 -19.613 1.00 94.50 92 TYR A C 1
ATOM 757 O O . TYR A 1 92 ? 31.482 1.477 -18.461 1.00 94.50 92 TYR A O 1
ATOM 765 N N . GLU A 1 93 ? 30.008 2.171 -19.997 1.00 93.88 93 GLU A N 1
ATOM 766 C CA . GLU A 1 93 ? 29.277 3.046 -19.082 1.00 93.88 93 GLU A CA 1
ATOM 767 C C . GLU A 1 93 ? 28.410 2.263 -18.081 1.00 93.88 93 GLU A C 1
ATOM 769 O O . GLU A 1 93 ? 28.361 2.625 -16.904 1.00 93.88 93 GLU A O 1
ATOM 774 N N . PHE A 1 94 ? 27.722 1.210 -18.533 1.00 96.00 94 PHE A N 1
ATOM 775 C CA . PHE A 1 94 ? 26.680 0.544 -17.744 1.00 96.00 94 PHE A CA 1
ATOM 776 C C . PHE A 1 94 ? 27.151 -0.692 -16.977 1.00 96.00 94 PHE A C 1
ATOM 778 O O . PHE A 1 94 ? 26.703 -0.880 -15.849 1.00 96.00 94 PHE A O 1
ATOM 785 N N . LEU A 1 95 ? 28.092 -1.484 -17.503 1.00 92.94 95 LEU A N 1
ATOM 786 C CA . LEU A 1 95 ? 28.611 -2.663 -16.789 1.00 92.94 95 LEU A CA 1
ATOM 787 C C . LEU A 1 95 ? 29.354 -2.283 -15.498 1.00 92.94 95 LEU A C 1
ATOM 789 O O . LEU A 1 95 ? 29.377 -3.048 -14.541 1.00 92.94 95 LEU A O 1
ATOM 793 N N . GLY A 1 96 ? 29.944 -1.084 -15.453 1.00 86.00 96 GLY A N 1
ATOM 794 C CA . GLY A 1 96 ? 30.579 -0.518 -14.258 1.00 86.00 96 GLY A CA 1
ATOM 795 C C . GLY A 1 96 ? 29.665 0.393 -13.428 1.00 86.00 96 GLY A C 1
ATOM 796 O O . GLY A 1 96 ? 30.157 1.131 -12.560 1.00 86.00 96 GLY A O 1
ATOM 797 N N . PHE A 1 97 ? 28.358 0.425 -13.716 1.00 92.81 97 PHE A N 1
ATOM 798 C CA . PHE A 1 97 ? 27.445 1.332 -13.035 1.00 92.81 97 PHE A CA 1
ATOM 799 C C . PHE A 1 97 ? 27.358 0.991 -11.549 1.00 92.81 97 PHE A C 1
ATOM 801 O O . PHE A 1 97 ? 27.018 -0.115 -11.148 1.00 92.81 97 PHE A O 1
ATOM 808 N N . HIS A 1 98 ? 27.615 1.992 -10.715 1.00 89.75 98 HIS A N 1
ATOM 809 C CA . HIS A 1 98 ? 27.460 1.881 -9.277 1.00 89.75 98 HIS A CA 1
ATOM 810 C C . HIS A 1 98 ? 26.760 3.121 -8.720 1.00 89.75 98 HIS A C 1
ATOM 812 O O . HIS A 1 98 ? 26.887 4.260 -9.205 1.00 89.75 98 HIS A O 1
ATOM 818 N N . CYS A 1 99 ? 26.005 2.899 -7.652 1.00 89.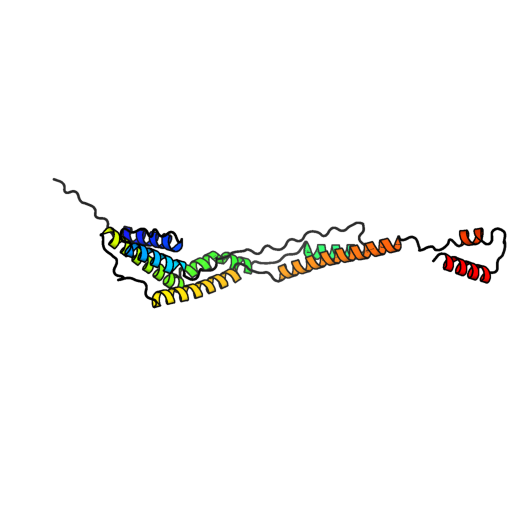94 99 CYS A N 1
ATOM 819 C CA . CYS A 1 99 ? 25.325 3.946 -6.915 1.00 89.94 99 CYS A CA 1
ATOM 820 C C . CYS A 1 99 ? 25.496 3.716 -5.413 1.00 89.94 99 CYS A C 1
ATOM 822 O O . CYS A 1 99 ? 25.529 2.582 -4.953 1.00 89.94 99 CYS A O 1
ATOM 824 N N . ASN A 1 100 ? 25.629 4.799 -4.649 1.00 85.75 100 ASN A N 1
ATOM 825 C CA . ASN A 1 100 ? 25.755 4.735 -3.199 1.00 85.75 100 ASN A CA 1
ATOM 826 C C . ASN A 1 100 ? 24.394 5.044 -2.564 1.00 85.75 100 ASN A C 1
ATOM 828 O O . ASN A 1 100 ? 23.934 6.184 -2.630 1.00 85.75 100 ASN A O 1
ATOM 832 N N . HIS A 1 101 ? 23.774 4.041 -1.942 1.00 84.69 101 HIS A N 1
ATOM 833 C CA . HIS A 1 101 ? 22.481 4.170 -1.264 1.00 84.69 101 HIS A CA 1
ATOM 834 C C . HIS A 1 101 ? 22.588 4.256 0.265 1.00 84.69 101 HIS A C 1
ATOM 836 O O . HIS A 1 101 ? 21.561 4.256 0.932 1.00 84.69 101 HIS A O 1
ATOM 842 N N . LYS A 1 102 ? 23.788 4.446 0.842 1.00 80.06 102 LYS A N 1
ATOM 843 C CA . LYS A 1 102 ? 24.017 4.418 2.305 1.00 80.06 102 LYS A CA 1
ATOM 844 C C . LYS A 1 102 ? 23.035 5.246 3.140 1.00 80.06 102 LYS A C 1
ATOM 846 O O . LYS A 1 102 ? 22.729 4.859 4.259 1.00 80.06 102 LYS A O 1
ATOM 851 N N . VAL A 1 103 ? 22.607 6.414 2.660 1.00 73.62 103 VAL A N 1
ATOM 852 C CA . VAL A 1 103 ? 21.641 7.261 3.387 1.00 73.62 103 VAL A CA 1
ATOM 853 C C . VAL A 1 103 ? 20.226 6.687 3.285 1.00 73.62 103 VAL A C 1
ATOM 855 O O . VAL A 1 103 ? 19.531 6.605 4.287 1.00 73.62 103 VAL A O 1
ATOM 858 N N . MET A 1 104 ? 19.839 6.221 2.099 1.00 73.62 104 MET A N 1
ATOM 859 C CA . MET A 1 104 ? 18.520 5.640 1.841 1.00 73.62 104 MET A CA 1
ATOM 860 C C . MET A 1 104 ? 18.338 4.292 2.557 1.00 73.62 104 MET A C 1
ATOM 862 O O . MET A 1 104 ? 17.262 4.007 3.074 1.00 73.62 104 MET A O 1
ATOM 866 N N . ASP A 1 105 ? 19.402 3.491 2.653 1.00 77.19 105 ASP A N 1
ATOM 867 C CA . ASP A 1 105 ? 19.393 2.222 3.387 1.00 77.19 105 ASP A CA 1
ATOM 868 C C . ASP A 1 105 ? 19.220 2.442 4.895 1.00 77.19 105 ASP A C 1
ATOM 870 O O . ASP A 1 105 ? 18.479 1.703 5.539 1.00 77.19 105 ASP A O 1
ATOM 874 N N . LYS A 1 106 ? 19.827 3.502 5.453 1.00 77.50 106 LYS A N 1
ATOM 875 C CA . LYS A 1 106 ? 19.642 3.872 6.866 1.00 77.50 106 LYS A CA 1
ATOM 876 C C . LYS A 1 106 ? 18.190 4.217 7.181 1.00 77.50 106 LYS A C 1
ATOM 878 O O . LYS A 1 106 ? 17.677 3.757 8.196 1.00 77.50 106 LYS A O 1
ATOM 883 N N . ASP A 1 107 ? 17.533 4.996 6.324 1.00 72.56 107 ASP A N 1
ATOM 884 C CA . ASP A 1 107 ? 16.117 5.339 6.504 1.00 72.56 107 ASP A CA 1
ATOM 885 C C . ASP A 1 107 ? 15.224 4.093 6.391 1.00 72.56 107 ASP A C 1
ATOM 887 O O . ASP A 1 107 ? 14.274 3.932 7.160 1.00 72.56 107 ASP A O 1
ATOM 891 N N . CYS A 1 108 ? 15.572 3.165 5.494 1.00 75.75 108 CYS A N 1
ATOM 892 C CA . CYS A 1 108 ? 14.918 1.864 5.381 1.00 75.75 108 CYS A CA 1
ATOM 893 C C . CYS A 1 108 ? 15.100 1.006 6.646 1.00 75.75 108 CYS A C 1
ATOM 895 O O . CYS A 1 108 ? 14.164 0.334 7.072 1.00 75.75 108 CYS A O 1
ATOM 897 N N . ASP A 1 109 ? 16.264 1.045 7.293 1.00 81.06 109 ASP A N 1
ATOM 898 C CA . ASP A 1 109 ? 16.530 0.292 8.527 1.00 81.06 109 ASP A CA 1
ATOM 899 C C . ASP A 1 109 ? 15.801 0.880 9.757 1.00 81.06 109 ASP A C 1
ATOM 901 O O . ASP A 1 109 ? 15.607 0.193 10.762 1.00 81.06 109 ASP A O 1
ATOM 905 N N . MET A 1 110 ? 15.322 2.127 9.680 1.00 84.69 110 MET A N 1
ATOM 906 C CA . MET A 1 110 ? 14.563 2.782 10.755 1.00 84.69 110 MET A CA 1
ATOM 907 C C . MET A 1 110 ? 13.085 2.360 10.839 1.00 84.69 110 MET A C 1
ATOM 909 O O . MET A 1 110 ? 12.380 2.849 11.723 1.00 84.69 110 MET A O 1
ATOM 913 N N . VAL A 1 111 ? 12.603 1.435 9.995 1.00 86.31 111 VAL A N 1
ATOM 914 C CA . VAL A 1 111 ? 11.206 0.938 10.012 1.00 86.31 111 VAL A CA 1
ATOM 915 C C . VAL A 1 111 ? 10.760 0.514 11.410 1.00 86.31 111 VAL A C 1
ATOM 917 O O . VAL A 1 111 ? 9.717 0.961 11.878 1.00 86.31 111 VAL A O 1
ATOM 920 N N . TYR A 1 112 ? 11.565 -0.279 12.119 1.00 85.00 112 TYR A N 1
ATOM 921 C CA . TYR A 1 112 ? 11.222 -0.735 13.471 1.00 85.00 112 TYR A CA 1
ATOM 922 C C . TYR A 1 112 ? 11.069 0.418 14.465 1.00 85.00 112 TYR A C 1
ATOM 924 O O . TYR A 1 112 ? 10.192 0.384 15.329 1.00 85.00 112 TYR A O 1
ATOM 932 N N . LYS A 1 113 ? 11.895 1.461 14.328 1.00 89.06 113 LYS A N 1
ATOM 933 C CA . LYS A 1 113 ? 11.775 2.668 15.145 1.00 89.06 113 LYS A CA 1
ATOM 934 C C . LYS A 1 113 ? 10.475 3.405 14.822 1.00 89.06 113 LYS A C 1
ATOM 936 O O . LYS A 1 113 ? 9.749 3.740 15.747 1.00 89.06 113 LYS A O 1
ATOM 941 N N . ASN A 1 114 ? 10.151 3.578 13.540 1.00 89.50 114 ASN A N 1
ATOM 942 C CA . ASN A 1 114 ? 8.910 4.226 13.106 1.00 89.50 114 ASN A CA 1
ATOM 943 C C . ASN A 1 114 ? 7.670 3.478 13.625 1.00 89.50 114 ASN A C 1
ATOM 945 O O . ASN A 1 114 ? 6.742 4.105 14.123 1.00 89.50 114 ASN A O 1
ATOM 949 N N . ILE A 1 115 ? 7.682 2.141 13.581 1.00 89.50 115 ILE A N 1
ATOM 950 C CA . ILE A 1 115 ? 6.626 1.299 14.164 1.00 89.50 115 ILE A CA 1
ATOM 951 C C . ILE A 1 115 ? 6.517 1.546 15.672 1.00 89.50 115 ILE A C 1
ATOM 953 O O . ILE A 1 115 ? 5.432 1.813 16.179 1.00 89.50 115 ILE A O 1
ATOM 957 N N . SER A 1 116 ? 7.639 1.498 16.395 1.00 91.69 116 SER A N 1
ATOM 958 C CA . SER A 1 116 ? 7.672 1.796 17.833 1.00 91.69 116 SER A CA 1
ATOM 959 C C . SER A 1 116 ? 7.117 3.190 18.146 1.00 91.69 116 SER A C 1
ATOM 961 O O . SER A 1 116 ? 6.405 3.357 19.134 1.00 91.69 116 SER A O 1
ATOM 963 N N . ASP A 1 117 ? 7.456 4.190 17.335 1.00 92.81 117 ASP A N 1
ATOM 964 C CA . ASP A 1 117 ? 7.023 5.572 17.535 1.00 92.81 117 ASP A CA 1
ATOM 965 C C . ASP A 1 117 ? 5.510 5.721 17.290 1.00 92.81 117 ASP A C 1
ATOM 967 O O . ASP A 1 117 ? 4.846 6.393 18.080 1.00 92.81 117 ASP A O 1
ATOM 971 N N . LEU A 1 118 ? 4.940 5.014 16.300 1.00 93.88 118 LEU A N 1
ATOM 972 C CA . LEU A 1 118 ? 3.484 4.933 16.092 1.00 93.88 118 LEU A CA 1
ATOM 973 C C . LEU A 1 118 ? 2.769 4.369 17.320 1.00 93.88 118 LEU A C 1
ATOM 975 O O . LEU A 1 118 ? 1.856 5.002 17.834 1.00 93.88 118 LEU A O 1
ATOM 979 N N . TYR A 1 119 ? 3.213 3.223 17.845 1.00 90.56 119 TYR A N 1
ATOM 980 C CA . TYR A 1 119 ? 2.586 2.608 19.025 1.00 90.56 119 TYR A CA 1
ATOM 981 C C . TYR A 1 119 ? 2.660 3.485 20.286 1.00 90.56 119 TYR A C 1
ATOM 983 O O . TYR A 1 119 ? 1.849 3.342 21.201 1.00 90.56 119 TYR A O 1
ATOM 991 N N . LYS A 1 120 ? 3.637 4.394 20.365 1.00 93.81 120 LYS A N 1
ATOM 992 C CA . LYS A 1 120 ? 3.795 5.326 21.493 1.00 93.81 120 LYS A CA 1
ATOM 993 C C . LYS A 1 120 ? 3.004 6.622 21.325 1.00 93.81 120 LYS A C 1
ATOM 995 O O . LYS A 1 120 ? 2.881 7.362 22.312 1.00 93.81 120 LYS A O 1
ATOM 1000 N N . SER A 1 121 ? 2.501 6.891 20.122 1.00 96.00 121 SER A N 1
ATOM 1001 C CA . SER A 1 121 ? 1.838 8.140 19.773 1.00 96.00 121 SER A CA 1
ATOM 1002 C C . SER A 1 121 ? 0.531 8.329 20.550 1.00 96.00 121 SER A C 1
ATOM 1004 O O . SER A 1 121 ? -0.082 7.378 21.047 1.00 96.00 121 SER A O 1
ATOM 1006 N N . GLU A 1 122 ? 0.118 9.584 20.713 1.00 97.00 122 GLU A N 1
ATOM 1007 C CA . GLU A 1 122 ? -1.137 9.914 21.394 1.00 97.00 122 GLU A CA 1
ATOM 1008 C C . GLU A 1 122 ? -2.352 9.449 20.582 1.00 97.00 122 GLU A C 1
ATOM 1010 O O . GLU A 1 122 ? -3.360 9.013 21.138 1.00 97.00 122 GLU A O 1
ATOM 1015 N N . GLU A 1 123 ? -2.231 9.472 19.261 1.00 97.44 123 GLU A N 1
ATOM 1016 C CA . GLU A 1 123 ? -3.252 9.031 18.322 1.00 97.44 123 GLU A CA 1
ATOM 1017 C C . GLU A 1 123 ? -3.473 7.524 18.430 1.00 97.44 123 GLU A C 1
ATOM 1019 O O . GLU A 1 123 ? -4.616 7.090 18.575 1.00 97.44 123 GLU A O 1
ATOM 1024 N N . PHE A 1 124 ? -2.400 6.724 18.467 1.00 96.44 124 PHE A N 1
ATOM 1025 C CA . PHE A 1 124 ? -2.534 5.284 18.684 1.00 96.44 124 PHE A CA 1
ATOM 1026 C C . PHE A 1 124 ? -3.193 4.987 20.029 1.00 96.44 124 PHE A C 1
ATOM 1028 O O . PHE A 1 124 ? -4.116 4.184 20.086 1.00 96.44 124 PHE A O 1
ATOM 1035 N N . LYS A 1 125 ? -2.796 5.682 21.102 1.00 96.25 125 LYS A N 1
ATOM 1036 C CA . LYS A 1 125 ? -3.448 5.539 22.414 1.00 96.25 125 LYS A CA 1
ATOM 1037 C C . LYS A 1 125 ? -4.924 5.928 22.372 1.00 96.25 125 LYS A C 1
ATOM 1039 O O . LYS A 1 125 ? -5.741 5.275 23.007 1.00 96.25 125 LYS A O 1
ATOM 1044 N N . THR A 1 126 ? -5.279 6.981 21.638 1.00 96.81 126 THR A N 1
ATOM 1045 C CA . THR A 1 126 ? -6.672 7.426 21.484 1.00 96.81 126 THR A CA 1
ATOM 1046 C C . THR A 1 126 ? -7.511 6.366 20.774 1.00 96.81 126 THR A C 1
ATOM 1048 O O . THR A 1 126 ? -8.590 6.024 21.254 1.00 96.81 126 THR A O 1
ATOM 1051 N N . TYR A 1 127 ? -6.993 5.805 19.682 1.00 96.94 127 TYR A N 1
ATOM 1052 C CA . TYR A 1 127 ? -7.617 4.692 18.975 1.00 96.94 127 TYR A CA 1
ATOM 1053 C C . TYR A 1 127 ? -7.715 3.433 19.855 1.00 96.94 127 TYR A C 1
ATOM 1055 O O . TYR A 1 127 ? -8.795 2.866 20.001 1.00 96.94 127 TYR A O 1
ATOM 1063 N N . ASP A 1 128 ? -6.627 3.036 20.516 1.00 95.69 128 ASP A N 1
ATOM 1064 C CA . ASP A 1 128 ? -6.587 1.853 21.382 1.00 95.69 128 ASP A CA 1
ATOM 1065 C C . ASP A 1 128 ? -7.564 1.960 22.562 1.00 95.69 128 ASP A C 1
ATOM 1067 O O . ASP A 1 128 ? -8.222 0.981 22.930 1.00 95.69 128 ASP A O 1
ATOM 1071 N N . ASN A 1 129 ? -7.718 3.161 23.125 1.00 95.25 129 ASN A N 1
ATOM 1072 C CA . ASN A 1 129 ? -8.699 3.444 24.168 1.00 95.25 129 ASN A CA 1
ATOM 1073 C C . ASN A 1 129 ? -10.136 3.273 23.660 1.00 95.25 129 ASN A C 1
ATOM 1075 O O . ASN A 1 129 ? -10.959 2.717 24.385 1.00 95.25 129 ASN A O 1
ATOM 1079 N N . PHE A 1 130 ? -10.433 3.700 22.428 1.00 96.38 130 PHE A N 1
ATOM 1080 C CA . PHE A 1 130 ? -11.744 3.492 21.811 1.00 96.38 130 PHE A CA 1
ATOM 1081 C C . PHE A 1 130 ? -12.038 2.002 21.602 1.00 96.38 130 PHE A C 1
ATOM 1083 O O . PHE A 1 130 ? -13.072 1.515 22.050 1.00 96.38 130 PHE A O 1
ATOM 1090 N N . VAL A 1 131 ? -11.098 1.241 21.030 1.00 96.38 131 VAL A N 1
ATOM 1091 C CA . VAL A 1 131 ? -11.247 -0.219 20.871 1.00 96.38 131 VAL A CA 1
ATOM 1092 C C . VAL A 1 131 ? -11.431 -0.899 22.235 1.00 96.38 131 VAL A C 1
ATOM 1094 O O . VAL A 1 131 ? -12.247 -1.804 22.388 1.00 96.38 131 VAL A O 1
ATOM 1097 N N . SER A 1 132 ? -10.715 -0.433 23.262 1.00 95.31 132 SER A N 1
ATOM 1098 C CA . SER A 1 132 ? -10.854 -0.942 24.631 1.00 95.31 132 SER A CA 1
ATOM 1099 C C . SER A 1 132 ? -12.213 -0.613 25.257 1.00 95.31 132 SER A C 1
ATOM 1101 O O . SER A 1 132 ? -12.710 -1.399 26.061 1.00 95.31 132 SER A O 1
ATOM 1103 N N . LEU A 1 133 ? -12.823 0.525 24.914 1.00 95.12 133 LEU A N 1
ATOM 1104 C CA . LEU A 1 133 ? -14.180 0.875 25.335 1.00 95.12 133 LEU A CA 1
ATOM 1105 C C . LEU A 1 133 ? -15.209 -0.064 24.699 1.00 95.12 133 LEU A C 1
ATOM 1107 O O . LEU A 1 133 ? -16.027 -0.636 25.417 1.00 95.12 133 LEU A O 1
ATOM 1111 N N . VAL A 1 134 ? -15.121 -0.287 23.384 1.00 95.88 134 VAL A N 1
ATOM 1112 C CA . VAL A 1 134 ? -15.995 -1.230 22.664 1.00 95.88 134 VAL A CA 1
ATOM 1113 C C . VAL A 1 134 ? -15.854 -2.642 23.241 1.00 95.88 134 VAL A C 1
ATOM 1115 O O . VAL A 1 134 ? -16.851 -3.288 23.557 1.00 95.88 134 VAL A O 1
ATOM 1118 N N . ALA A 1 135 ? -14.624 -3.096 23.501 1.00 96.44 135 ALA A N 1
ATOM 1119 C CA . ALA A 1 135 ? -14.379 -4.401 24.112 1.00 96.44 135 ALA A CA 1
ATOM 1120 C C . ALA A 1 135 ? -15.003 -4.542 25.513 1.00 96.44 135 ALA A C 1
ATOM 1122 O O . ALA A 1 135 ? -15.518 -5.606 25.861 1.00 96.44 135 ALA A O 1
ATOM 1123 N N . LYS A 1 136 ? -15.003 -3.470 26.317 1.00 94.81 136 LYS A N 1
ATOM 1124 C CA . LYS A 1 136 ? -15.702 -3.451 27.613 1.00 94.81 136 LYS A CA 1
ATOM 1125 C C . LYS A 1 136 ? -17.218 -3.541 27.443 1.00 94.81 136 LYS A C 1
ATOM 1127 O O . LYS A 1 136 ? -17.844 -4.263 28.211 1.00 94.81 136 LYS A O 1
ATOM 1132 N N . CYS A 1 137 ? -17.792 -2.882 26.435 1.00 94.44 137 CYS A N 1
ATOM 1133 C CA . CYS A 1 137 ? -19.224 -2.989 26.131 1.00 94.44 137 CYS A CA 1
ATOM 1134 C C . CYS A 1 137 ? -19.612 -4.427 25.796 1.00 94.44 137 CYS A C 1
ATOM 1136 O O . CYS A 1 137 ? -20.527 -4.973 26.402 1.00 94.44 137 CYS A O 1
ATOM 1138 N N . VAL A 1 138 ? -18.866 -5.066 24.892 1.00 96.00 138 VAL A N 1
ATOM 1139 C CA . VAL A 1 138 ? -19.057 -6.478 24.528 1.00 96.00 138 VAL A CA 1
ATOM 1140 C C . VAL A 1 138 ? -19.006 -7.375 25.762 1.00 96.00 138 VAL A C 1
ATOM 1142 O O . VAL A 1 138 ? -19.863 -8.242 25.945 1.00 96.00 138 VAL A O 1
ATOM 1145 N N . TRP A 1 139 ? -18.014 -7.168 26.630 1.00 95.38 139 TRP A N 1
ATOM 1146 C CA . TRP A 1 139 ? -17.893 -7.935 27.865 1.00 95.38 139 TRP A CA 1
ATOM 1147 C C . TRP A 1 139 ? -19.122 -7.764 28.768 1.00 95.38 139 TRP A C 1
ATOM 1149 O O . TRP A 1 139 ? -19.653 -8.755 29.271 1.00 95.38 139 TRP A O 1
ATOM 1159 N N . GLU A 1 140 ? -19.614 -6.535 28.943 1.00 93.62 140 GLU A N 1
ATOM 1160 C CA . GLU A 1 140 ? -20.812 -6.271 29.743 1.00 93.62 140 GLU A CA 1
ATOM 1161 C C . GLU A 1 140 ? -22.075 -6.879 29.141 1.00 93.62 140 GLU A C 1
ATOM 1163 O O . GLU A 1 140 ? -22.873 -7.448 29.885 1.00 93.62 140 GLU A O 1
ATOM 1168 N N . ILE A 1 141 ? -22.256 -6.790 27.821 1.00 94.56 141 ILE A N 1
ATOM 1169 C CA . ILE A 1 141 ? -23.390 -7.408 27.125 1.00 94.56 141 ILE A CA 1
ATOM 1170 C C . ILE A 1 141 ? -23.383 -8.916 27.393 1.00 94.56 141 ILE A C 1
ATOM 1172 O O . ILE A 1 141 ? -24.374 -9.462 27.881 1.00 94.56 141 ILE A O 1
ATOM 1176 N N . ARG A 1 142 ? -22.231 -9.575 27.200 1.00 94.44 142 ARG A N 1
ATOM 1177 C CA . ARG A 1 142 ? -22.052 -11.008 27.487 1.00 94.44 142 ARG A CA 1
ATOM 1178 C C . ARG A 1 142 ? -22.310 -11.340 28.964 1.00 94.44 142 ARG A C 1
ATOM 1180 O O . ARG A 1 142 ? -22.934 -12.357 29.261 1.00 94.44 142 ARG A O 1
ATOM 1187 N N . ASP A 1 143 ? -21.864 -10.512 29.910 1.00 92.56 143 ASP A N 1
ATOM 1188 C CA . ASP A 1 143 ? -22.128 -10.719 31.343 1.00 92.56 143 ASP A CA 1
ATOM 1189 C C . ASP A 1 143 ? -23.620 -10.572 31.698 1.00 92.56 143 ASP A C 1
ATOM 1191 O O . ASP A 1 143 ? -24.149 -11.380 32.468 1.00 92.56 143 ASP A O 1
ATOM 1195 N N . LYS A 1 144 ? -24.329 -9.589 31.127 1.00 93.06 144 LYS A N 1
ATOM 1196 C CA . LYS A 1 144 ? -25.781 -9.424 31.324 1.00 93.06 144 LYS A CA 1
ATOM 1197 C C . LYS A 1 144 ? -26.560 -10.589 30.725 1.00 93.06 144 LYS A C 1
ATOM 1199 O O . LYS A 1 144 ? -27.417 -11.144 31.419 1.00 93.06 144 LYS A O 1
ATOM 1204 N N . ASP A 1 145 ? -26.203 -11.010 29.516 1.00 94.12 145 ASP A N 1
ATOM 1205 C CA . ASP A 1 145 ? -26.829 -12.137 28.829 1.00 94.12 145 ASP A CA 1
ATOM 1206 C C . ASP A 1 145 ? -26.672 -13.448 29.616 1.00 94.12 145 ASP A C 1
ATOM 1208 O O . ASP A 1 145 ? -27.647 -14.155 29.888 1.00 94.12 145 ASP A O 1
ATOM 1212 N N . ARG A 1 146 ? -25.463 -13.722 30.135 1.00 93.31 146 ARG A N 1
ATOM 1213 C CA . ARG A 1 146 ? -25.204 -14.869 31.029 1.00 93.31 146 ARG A CA 1
ATOM 1214 C C . ARG A 1 146 ? -26.115 -14.869 32.261 1.00 93.31 146 ARG A C 1
ATOM 1216 O O . ARG A 1 146 ? -26.478 -15.943 32.742 1.00 93.31 146 ARG A O 1
ATOM 1223 N N . ARG A 1 147 ? -26.495 -13.688 32.759 1.00 92.88 147 ARG A N 1
ATOM 1224 C CA . ARG A 1 147 ? -27.389 -13.487 33.916 1.00 92.88 147 ARG A CA 1
ATOM 1225 C C . ARG A 1 147 ? -28.877 -13.439 33.544 1.00 92.88 147 ARG A C 1
ATOM 1227 O O . ARG A 1 147 ? -29.690 -13.177 34.431 1.00 92.88 147 ARG A O 1
ATOM 1234 N N . GLY A 1 148 ? -29.233 -13.669 32.278 1.00 92.81 148 GLY A N 1
ATOM 1235 C CA . GLY A 1 148 ? -30.611 -13.616 31.785 1.00 92.81 148 GLY A CA 1
ATOM 1236 C C . GLY A 1 148 ? -31.204 -12.207 31.812 1.00 92.81 148 GLY A C 1
ATOM 1237 O O . GLY A 1 148 ? -32.383 -12.044 32.123 1.00 92.81 148 GLY A O 1
ATOM 1238 N N . LYS A 1 149 ? -30.376 -11.181 31.587 1.00 94.00 149 LYS A N 1
ATOM 1239 C CA . LYS A 1 149 ? -30.787 -9.774 31.555 1.00 94.00 149 LYS A CA 1
ATOM 1240 C C . LYS A 1 149 ? -30.391 -9.134 30.229 1.00 94.00 149 LYS A C 1
ATOM 1242 O O . LYS A 1 149 ? -29.334 -9.436 29.683 1.00 94.00 149 LYS A O 1
ATOM 1247 N N . VAL A 1 150 ? -31.201 -8.180 29.788 1.00 92.06 150 VAL A N 1
ATOM 1248 C CA . VAL A 1 150 ? -30.868 -7.300 28.664 1.00 92.06 150 VAL A CA 1
ATOM 1249 C C . VAL A 1 150 ? -29.904 -6.211 29.142 1.00 92.06 150 VAL A C 1
ATOM 1251 O O . VAL A 1 150 ? -30.029 -5.698 30.264 1.00 92.06 150 VAL A O 1
ATOM 1254 N N . TRP A 1 151 ? -28.899 -5.898 28.327 1.00 91.69 151 TRP A N 1
ATOM 1255 C CA . TRP A 1 151 ? -27.988 -4.784 28.575 1.00 91.69 151 TRP A CA 1
ATOM 1256 C C . TRP A 1 151 ? -28.671 -3.445 28.250 1.00 91.69 151 TRP A C 1
ATOM 1258 O O . TRP A 1 151 ? -29.284 -3.288 27.202 1.00 91.69 151 TRP A O 1
ATOM 1268 N N . ASN A 1 152 ? -28.557 -2.467 29.157 1.00 80.94 152 ASN A N 1
ATOM 1269 C CA . ASN A 1 152 ? -29.271 -1.182 29.084 1.00 80.94 152 ASN A CA 1
ATOM 1270 C C . ASN A 1 152 ? -28.311 -0.001 28.816 1.00 80.94 152 ASN A C 1
ATOM 1272 O O . ASN A 1 152 ? -28.338 0.993 29.539 1.00 80.94 152 ASN A O 1
ATOM 1276 N N . GLU A 1 153 ? -27.429 -0.141 27.823 1.00 70.06 153 GLU A N 1
ATOM 1277 C CA . GLU A 1 153 ? -26.615 0.933 27.211 1.00 70.06 153 GLU A CA 1
ATOM 1278 C C . GLU A 1 153 ? -25.686 1.774 28.118 1.00 70.06 153 GLU A C 1
ATOM 1280 O O . GLU A 1 153 ? -25.201 2.823 27.699 1.00 70.06 153 GLU A O 1
ATOM 1285 N N . GLN A 1 154 ? -25.366 1.345 29.344 1.00 65.94 154 GLN A N 1
ATOM 1286 C CA . GLN A 1 154 ? -24.628 2.195 30.300 1.00 65.94 154 GLN A CA 1
ATOM 1287 C C . GLN A 1 154 ? -23.218 2.626 29.843 1.00 65.94 154 GLN A C 1
ATOM 1289 O O . GLN A 1 154 ? -22.725 3.643 30.328 1.00 65.94 154 GLN A O 1
ATOM 1294 N N . ILE A 1 155 ? -22.576 1.886 28.928 1.00 65.81 155 ILE A N 1
ATOM 1295 C CA . ILE A 1 155 ? -21.198 2.140 28.453 1.00 65.81 155 ILE A CA 1
ATOM 1296 C C . ILE A 1 155 ? -21.136 2.313 26.922 1.00 65.81 155 ILE A C 1
ATOM 1298 O O . ILE A 1 155 ? -20.064 2.274 26.335 1.00 65.81 155 ILE A O 1
ATOM 1302 N N . ARG A 1 156 ? -22.262 2.540 26.232 1.00 78.56 156 ARG A N 1
ATOM 1303 C CA . ARG A 1 156 ? -22.254 2.666 24.763 1.00 78.56 156 ARG A CA 1
ATOM 1304 C C . ARG A 1 156 ? -21.272 3.766 24.300 1.00 78.56 156 ARG A C 1
ATOM 1306 O O . ARG A 1 156 ? -21.373 4.886 24.809 1.00 78.56 156 ARG A O 1
ATOM 1313 N N . PRO A 1 157 ? -20.370 3.493 23.332 1.00 86.94 157 PRO A N 1
ATOM 1314 C CA . PRO A 1 157 ? -19.444 4.501 22.832 1.00 86.94 157 PRO A CA 1
ATOM 1315 C C . PRO A 1 157 ? -20.195 5.719 22.301 1.00 86.94 157 PRO A C 1
ATOM 1317 O O . PRO A 1 157 ? -21.091 5.603 21.460 1.00 86.94 157 PRO A O 1
ATOM 1320 N N . ALA A 1 158 ? -19.836 6.900 22.789 1.00 89.06 158 ALA A N 1
ATOM 1321 C CA . ALA A 1 158 ? -20.475 8.133 22.369 1.00 89.06 158 ALA A CA 1
ATOM 1322 C C . ALA A 1 158 ? -19.956 8.580 20.994 1.00 89.06 158 ALA A C 1
ATOM 1324 O O . ALA A 1 158 ? -18.803 8.346 20.623 1.00 89.06 158 ALA A O 1
ATOM 1325 N N . MET A 1 159 ? -20.777 9.337 20.258 1.00 88.50 159 MET A N 1
ATOM 1326 C CA . MET A 1 159 ? -20.403 9.859 18.934 1.00 88.50 159 MET A CA 1
ATOM 1327 C C . MET A 1 159 ? -19.087 10.662 18.964 1.00 88.50 159 MET A C 1
ATOM 1329 O O . MET A 1 159 ? -18.301 10.614 18.019 1.00 88.50 159 MET A O 1
ATOM 1333 N N . PHE A 1 160 ? -18.807 11.381 20.058 1.00 91.00 160 PHE A N 1
ATOM 1334 C CA . PHE A 1 160 ? -17.561 12.139 20.189 1.00 91.00 160 PHE A CA 1
ATOM 1335 C C . PHE A 1 160 ? -16.324 11.232 20.318 1.00 91.00 160 PHE A C 1
ATOM 1337 O O . PHE A 1 160 ? -15.257 11.601 19.829 1.00 91.00 160 PHE A O 1
ATOM 1344 N N . GLU A 1 161 ? -16.446 10.060 20.947 1.00 92.56 161 GLU A N 1
ATOM 1345 C CA . GLU A 1 161 ? -15.350 9.091 21.093 1.00 92.56 161 GLU A CA 1
ATOM 1346 C C . GLU A 1 161 ? -15.038 8.448 19.747 1.00 92.56 161 GLU A C 1
ATOM 1348 O O . GLU A 1 161 ? -13.873 8.367 19.360 1.00 92.56 161 GLU A O 1
ATOM 1353 N N . MET A 1 162 ? -16.085 8.109 18.988 1.00 92.56 162 MET A N 1
ATOM 1354 C CA . MET A 1 162 ? -15.955 7.620 17.618 1.00 92.56 162 MET A CA 1
ATOM 1355 C C . MET A 1 162 ? -15.268 8.656 16.723 1.00 92.56 162 MET A C 1
ATOM 1357 O O . MET A 1 162 ? -14.310 8.333 16.023 1.00 92.56 162 MET A O 1
ATOM 1361 N N . LYS A 1 163 ? -15.689 9.927 16.791 1.00 95.00 163 LYS A N 1
ATOM 1362 C CA . LYS A 1 163 ? -15.049 11.007 16.029 1.00 95.00 163 LYS A CA 1
ATOM 1363 C C . LYS A 1 163 ? -13.563 11.143 16.375 1.00 95.00 163 LYS A C 1
ATOM 1365 O O . LYS A 1 163 ? -12.739 11.228 15.472 1.00 95.00 163 LYS A O 1
ATOM 1370 N N . ARG A 1 164 ? -13.206 11.100 17.664 1.00 95.69 164 ARG A N 1
ATOM 1371 C CA . ARG A 1 164 ? -11.801 11.147 18.100 1.00 95.69 164 ARG A CA 1
ATOM 1372 C C . ARG A 1 164 ? -10.986 9.957 17.596 1.00 95.69 164 ARG A C 1
ATOM 1374 O O . ARG A 1 164 ? -9.830 10.145 17.231 1.00 95.69 164 ARG A O 1
ATOM 1381 N N . ALA A 1 165 ? -11.563 8.756 17.582 1.00 96.31 165 ALA A N 1
ATOM 1382 C CA . ALA A 1 165 ? -10.904 7.569 17.045 1.00 96.31 165 ALA A CA 1
ATOM 1383 C C . ALA A 1 165 ? -10.661 7.697 15.533 1.00 96.31 165 ALA A C 1
ATOM 1385 O O . ALA A 1 165 ? -9.564 7.400 15.066 1.00 96.31 165 ALA A O 1
ATOM 1386 N N . ILE A 1 166 ? -11.644 8.206 14.783 1.00 96.56 166 ILE A N 1
ATOM 1387 C CA . ILE A 1 166 ? -11.515 8.483 13.346 1.00 96.56 166 ILE A CA 1
ATOM 1388 C C . ILE A 1 166 ? -10.420 9.526 13.089 1.00 96.56 166 ILE A C 1
ATOM 1390 O O . ILE A 1 166 ? -9.531 9.281 12.276 1.00 96.56 166 ILE A O 1
ATOM 1394 N N . ASP A 1 167 ? -10.436 10.652 13.805 1.00 97.44 167 ASP A N 1
ATOM 1395 C CA . ASP A 1 167 ? -9.427 11.709 13.658 1.00 97.44 167 ASP A CA 1
ATOM 1396 C C . ASP A 1 167 ? -8.013 11.170 13.957 1.00 97.44 167 ASP A C 1
ATOM 1398 O O . ASP A 1 167 ? -7.066 11.432 13.211 1.00 97.44 167 ASP A O 1
ATOM 1402 N N . ALA A 1 168 ? -7.873 10.345 15.000 1.00 97.69 168 ALA A N 1
ATOM 1403 C CA . ALA A 1 168 ? -6.619 9.675 15.334 1.00 97.69 168 ALA A CA 1
ATOM 1404 C C . ALA A 1 168 ? -6.147 8.723 14.220 1.00 97.69 168 ALA A C 1
ATOM 1406 O O . ALA A 1 168 ? -4.973 8.743 13.848 1.00 97.69 168 ALA A O 1
ATOM 1407 N N . LEU A 1 169 ? -7.051 7.925 13.645 1.00 97.25 169 LEU A N 1
ATOM 1408 C CA . LEU A 1 169 ? -6.740 7.020 12.535 1.00 97.25 169 LEU A CA 1
ATOM 1409 C C . LEU A 1 169 ? -6.288 7.771 11.279 1.00 97.25 169 LEU A C 1
ATOM 1411 O O . LEU A 1 169 ? -5.355 7.327 10.611 1.00 97.25 169 LEU A O 1
ATOM 1415 N N . VAL A 1 170 ? -6.882 8.928 10.977 1.00 96.62 170 VAL A N 1
ATOM 1416 C CA . VAL A 1 170 ? -6.458 9.773 9.848 1.00 96.62 170 VAL A CA 1
ATOM 1417 C C . VAL A 1 170 ? -5.019 10.260 10.035 1.00 96.62 170 VAL A C 1
ATOM 1419 O O . VAL A 1 170 ? -4.211 10.179 9.106 1.00 96.62 170 VAL A O 1
ATOM 1422 N N . VAL A 1 171 ? -4.662 10.717 11.238 1.00 96.62 171 VAL A N 1
ATOM 1423 C CA . VAL A 1 171 ? -3.290 11.152 11.544 1.00 96.62 171 VAL A CA 1
ATOM 1424 C C . VAL A 1 171 ? -2.309 9.979 11.469 1.00 96.62 171 VAL A C 1
ATOM 1426 O O . VAL A 1 171 ? -1.248 10.100 10.852 1.00 96.62 171 VAL A O 1
ATOM 1429 N N . LEU A 1 172 ? -2.671 8.818 12.023 1.00 96.81 172 LEU A N 1
ATOM 1430 C CA . LEU A 1 172 ? -1.866 7.596 11.930 1.00 96.81 172 LEU A CA 1
ATOM 1431 C C . LEU A 1 172 ? -1.647 7.169 10.473 1.00 96.81 172 LEU A C 1
ATOM 1433 O O . LEU A 1 172 ? -0.519 6.851 10.099 1.00 96.81 172 LEU A O 1
ATOM 1437 N N . ALA A 1 173 ? -2.679 7.224 9.628 1.00 95.88 173 ALA A N 1
ATOM 1438 C CA . ALA A 1 173 ? -2.570 6.914 8.204 1.00 95.88 173 ALA A CA 1
ATOM 1439 C C . ALA A 1 173 ? -1.613 7.872 7.472 1.00 95.88 173 ALA A C 1
ATOM 1441 O O . ALA A 1 173 ? -0.809 7.438 6.638 1.00 95.88 173 ALA A O 1
ATOM 1442 N N . GLY A 1 174 ? -1.646 9.163 7.820 1.00 95.06 174 GLY A N 1
ATOM 1443 C CA . GLY A 1 174 ? -0.688 10.157 7.334 1.00 95.06 174 GLY A CA 1
ATOM 1444 C C . GLY A 1 174 ? 0.750 9.835 7.749 1.00 95.06 174 GLY A C 1
ATOM 1445 O O . GLY A 1 174 ? 1.658 9.857 6.914 1.00 95.06 174 GLY A O 1
ATOM 1446 N N . ASN A 1 175 ? 0.956 9.452 9.011 1.00 94.38 175 ASN A N 1
ATOM 1447 C CA . ASN A 1 175 ? 2.268 9.061 9.529 1.00 94.38 175 ASN A CA 1
ATOM 1448 C C . ASN A 1 175 ? 2.804 7.796 8.846 1.00 94.38 175 ASN A C 1
ATOM 1450 O O . ASN A 1 175 ? 3.952 7.789 8.402 1.00 94.38 175 ASN A O 1
ATOM 1454 N N . VAL A 1 176 ? 1.978 6.755 8.688 1.00 93.88 176 VAL A N 1
ATOM 1455 C CA . VAL A 1 176 ? 2.352 5.537 7.950 1.00 93.88 176 VAL A CA 1
ATOM 1456 C C . VAL A 1 176 ? 2.750 5.873 6.513 1.00 93.88 176 VAL A C 1
ATOM 1458 O O . VAL A 1 176 ? 3.795 5.428 6.045 1.00 93.88 176 VAL A O 1
ATOM 1461 N N . SER A 1 177 ? 1.978 6.721 5.833 1.00 91.75 177 SER A N 1
ATOM 1462 C CA . SER A 1 177 ? 2.285 7.150 4.462 1.00 91.75 177 SER A CA 1
ATOM 1463 C C . SER A 1 177 ? 3.617 7.904 4.378 1.00 91.75 177 SER A C 1
ATOM 1465 O O . SER A 1 177 ? 4.425 7.653 3.481 1.00 91.75 177 SER A O 1
ATOM 1467 N N . MET A 1 178 ? 3.888 8.789 5.341 1.00 90.94 178 MET A N 1
ATOM 1468 C CA . MET A 1 178 ? 5.171 9.486 5.454 1.00 90.94 178 MET A CA 1
ATOM 1469 C C . MET A 1 178 ? 6.331 8.509 5.690 1.00 90.94 178 MET A C 1
ATOM 1471 O O . MET A 1 178 ? 7.407 8.692 5.116 1.00 90.94 178 MET A O 1
ATOM 1475 N N . TYR A 1 179 ? 6.147 7.488 6.530 1.00 89.94 179 TYR A N 1
ATOM 1476 C CA . TYR A 1 179 ? 7.174 6.476 6.768 1.00 89.94 179 TYR A CA 1
ATOM 1477 C C . TYR A 1 179 ? 7.427 5.629 5.525 1.00 89.94 179 TYR A C 1
ATOM 1479 O O . TYR A 1 179 ? 8.583 5.517 5.125 1.00 89.94 179 TYR A O 1
ATOM 1487 N N . ASN A 1 180 ? 6.376 5.151 4.854 1.00 88.81 180 ASN A N 1
ATOM 1488 C CA . ASN A 1 180 ? 6.484 4.390 3.607 1.00 88.81 180 ASN A CA 1
ATOM 1489 C C . ASN A 1 180 ? 7.258 5.159 2.528 1.00 88.81 180 ASN A C 1
ATOM 1491 O O . ASN A 1 180 ? 8.106 4.590 1.844 1.00 88.81 180 ASN A O 1
ATOM 1495 N N . ALA A 1 181 ? 7.054 6.475 2.415 1.00 85.38 181 ALA A N 1
ATOM 1496 C CA . ALA A 1 181 ? 7.810 7.308 1.479 1.00 85.38 181 ALA A CA 1
ATOM 1497 C C . ALA A 1 181 ? 9.330 7.320 1.753 1.00 85.38 181 ALA A C 1
ATOM 1499 O O . ALA A 1 181 ? 10.121 7.498 0.825 1.00 85.38 181 ALA A O 1
ATOM 1500 N N . LYS A 1 182 ? 9.751 7.126 3.010 1.00 82.75 182 LYS A N 1
ATOM 1501 C CA . LYS A 1 182 ? 11.167 7.052 3.415 1.00 82.75 182 LYS A CA 1
ATOM 1502 C C . LYS A 1 182 ? 11.731 5.636 3.310 1.00 82.75 182 LYS A C 1
ATOM 1504 O O . LYS A 1 182 ? 12.905 5.469 2.999 1.00 82.75 182 LYS A O 1
ATOM 1509 N N . THR A 1 183 ? 10.903 4.626 3.560 1.00 81.56 183 THR A N 1
ATOM 1510 C CA . THR A 1 183 ? 11.297 3.209 3.633 1.00 81.56 183 THR A CA 1
ATOM 1511 C C . THR A 1 183 ? 11.136 2.474 2.302 1.00 81.56 183 THR A C 1
ATOM 1513 O O . THR A 1 183 ? 11.593 1.336 2.176 1.00 81.56 183 THR A O 1
ATOM 1516 N N . MET A 1 184 ? 10.571 3.151 1.296 1.00 77.38 184 MET A N 1
ATOM 1517 C CA . MET A 1 184 ? 10.579 2.785 -0.124 1.00 77.38 184 MET A CA 1
ATOM 1518 C C . MET A 1 184 ? 11.328 3.829 -0.976 1.00 77.38 184 MET A C 1
ATOM 1520 O O . MET A 1 184 ? 10.746 4.456 -1.873 1.00 77.38 184 MET A O 1
ATOM 1524 N N . PRO A 1 185 ? 12.623 4.066 -0.703 1.00 78.50 185 PRO A N 1
ATOM 1525 C CA . PRO A 1 185 ? 13.377 5.107 -1.376 1.00 78.50 185 PRO A CA 1
ATOM 1526 C C . PRO A 1 185 ? 13.457 4.869 -2.889 1.00 78.50 185 PRO A C 1
ATOM 1528 O O . PRO A 1 185 ? 13.556 3.743 -3.368 1.00 78.50 185 PRO A O 1
ATOM 1531 N N . GLN A 1 186 ? 13.449 5.953 -3.665 1.00 80.56 186 GLN A N 1
ATOM 1532 C CA . GLN A 1 186 ? 13.585 5.913 -5.122 1.00 80.56 186 GLN A CA 1
ATOM 1533 C C . GLN A 1 186 ? 14.850 6.662 -5.540 1.00 80.56 186 GLN A C 1
ATOM 1535 O O . GLN A 1 186 ? 14.948 7.875 -5.366 1.00 80.56 186 GLN A O 1
ATOM 1540 N N . CYS A 1 187 ? 15.818 5.962 -6.131 1.00 87.81 187 CYS A N 1
ATOM 1541 C CA . CYS A 1 187 ? 17.059 6.594 -6.571 1.00 87.81 187 CYS A CA 1
ATOM 1542 C C . CYS A 1 187 ? 16.918 7.174 -7.987 1.00 87.81 187 CYS A C 1
ATOM 1544 O O . CYS A 1 187 ? 16.819 6.441 -8.976 1.00 87.81 187 CYS A O 1
ATOM 1546 N N . SER A 1 188 ? 16.941 8.505 -8.101 1.00 88.62 188 SER A N 1
ATOM 1547 C CA . SER A 1 188 ? 16.861 9.216 -9.384 1.00 88.62 188 SER A CA 1
ATOM 1548 C C . SER A 1 188 ? 18.011 8.851 -10.328 1.00 88.62 188 SER A C 1
ATOM 1550 O O . SER A 1 188 ? 17.773 8.680 -11.525 1.00 88.62 188 SER A O 1
ATOM 1552 N N . LYS A 1 189 ? 19.226 8.653 -9.792 1.00 91.06 189 LYS A N 1
ATOM 1553 C CA . LYS A 1 189 ? 20.409 8.214 -10.550 1.00 91.06 189 LYS A CA 1
ATOM 1554 C C . LYS A 1 189 ? 20.202 6.821 -11.147 1.00 91.06 189 LYS A C 1
ATOM 1556 O O . LYS A 1 189 ? 20.388 6.653 -12.348 1.00 91.06 189 LYS A O 1
ATOM 1561 N N . CYS A 1 190 ? 19.756 5.850 -10.348 1.00 92.38 190 CYS A N 1
ATOM 1562 C CA . CYS A 1 190 ? 19.464 4.494 -10.825 1.00 92.38 190 CYS A CA 1
ATOM 1563 C C . CYS A 1 190 ? 18.339 4.493 -11.866 1.00 92.38 190 CYS A C 1
ATOM 1565 O O . CYS A 1 190 ? 18.489 3.906 -12.933 1.00 92.38 190 CYS A O 1
ATOM 1567 N N . LYS A 1 191 ? 17.246 5.231 -11.622 1.00 91.88 191 LYS A N 1
ATOM 1568 C CA . LYS A 1 191 ? 16.156 5.375 -12.601 1.00 91.88 191 LYS A CA 1
ATOM 1569 C C . LYS A 1 191 ? 16.627 5.989 -13.919 1.00 91.88 191 LYS A C 1
ATOM 1571 O O . LYS A 1 191 ? 16.194 5.560 -14.985 1.00 91.88 191 LYS A O 1
ATOM 1576 N N . ALA A 1 192 ? 17.482 7.008 -13.860 1.00 93.94 192 ALA A N 1
ATOM 1577 C CA . ALA A 1 192 ? 18.039 7.636 -15.051 1.00 93.94 192 ALA A CA 1
ATOM 1578 C C . ALA A 1 192 ? 18.962 6.681 -15.816 1.00 93.94 192 ALA A C 1
ATOM 1580 O O . ALA A 1 192 ? 18.861 6.616 -17.038 1.00 93.94 192 ALA A O 1
ATOM 1581 N N . ALA A 1 193 ? 19.794 5.911 -15.109 1.00 94.88 193 ALA A N 1
ATOM 1582 C CA . ALA A 1 193 ? 20.655 4.899 -15.710 1.00 94.88 193 ALA A CA 1
ATOM 1583 C C . ALA A 1 193 ? 19.837 3.830 -16.446 1.00 94.88 193 ALA A C 1
ATOM 1585 O O . ALA A 1 193 ? 20.085 3.595 -17.623 1.00 94.88 193 ALA A O 1
ATOM 1586 N N . ILE A 1 194 ? 18.785 3.291 -15.816 1.00 94.81 194 ILE A N 1
ATOM 1587 C CA . ILE A 1 194 ? 17.877 2.319 -16.448 1.00 94.81 194 ILE A CA 1
ATOM 1588 C C . ILE A 1 194 ? 17.261 2.885 -17.729 1.00 94.81 194 ILE A C 1
ATOM 1590 O O . ILE A 1 194 ? 17.308 2.252 -18.781 1.00 94.81 194 ILE A O 1
ATOM 1594 N N . ARG A 1 195 ? 16.722 4.109 -17.676 1.00 96.00 195 ARG A N 1
ATOM 1595 C CA . ARG A 1 195 ? 16.149 4.756 -18.867 1.00 96.00 195 ARG A CA 1
ATOM 1596 C C . ARG A 1 195 ? 17.182 4.947 -19.974 1.00 96.00 195 ARG A C 1
ATOM 1598 O O . ARG A 1 195 ? 16.868 4.712 -21.137 1.00 96.00 195 ARG A O 1
ATOM 1605 N N . LYS A 1 196 ? 18.394 5.378 -19.618 1.00 96.88 196 LYS A N 1
ATOM 1606 C CA . LYS A 1 196 ? 19.472 5.630 -20.577 1.00 96.88 196 LYS A CA 1
ATOM 1607 C C . LYS A 1 196 ? 19.969 4.330 -21.218 1.00 96.88 196 LYS A C 1
ATOM 1609 O O . LYS A 1 196 ? 20.176 4.310 -22.430 1.00 96.88 196 LYS A O 1
ATOM 1614 N N . TYR A 1 197 ? 20.096 3.251 -20.448 1.00 97.50 197 TYR A N 1
ATOM 1615 C CA . TYR A 1 197 ? 20.434 1.925 -20.965 1.00 97.50 197 TYR A CA 1
ATOM 1616 C C . TYR A 1 197 ? 19.358 1.424 -21.934 1.00 97.50 197 TYR A C 1
ATOM 1618 O O . TYR A 1 197 ? 19.659 1.151 -23.093 1.00 97.50 197 TYR A O 1
ATOM 1626 N N . ASN A 1 198 ? 18.087 1.438 -21.519 1.00 97.25 198 ASN A N 1
ATOM 1627 C CA . ASN A 1 198 ? 16.966 0.995 -22.354 1.00 97.25 198 ASN A CA 1
ATOM 1628 C C . ASN A 1 198 ? 16.851 1.792 -23.660 1.00 97.25 198 ASN A C 1
ATOM 1630 O O . ASN A 1 198 ? 16.543 1.230 -24.708 1.00 97.25 198 ASN A O 1
ATOM 1634 N N . TYR A 1 199 ? 17.095 3.104 -23.610 1.00 97.81 199 TYR A N 1
ATOM 1635 C CA . TYR A 1 199 ? 17.169 3.929 -24.813 1.00 97.81 199 TYR A CA 1
ATOM 1636 C C . TYR A 1 199 ? 18.325 3.497 -25.722 1.00 97.81 199 TYR A C 1
ATOM 1638 O O . TYR A 1 199 ? 18.136 3.351 -26.924 1.00 97.81 199 TYR A O 1
ATOM 1646 N N . SER A 1 200 ? 19.505 3.254 -25.148 1.00 97.31 200 SER A N 1
ATOM 1647 C CA . SER A 1 200 ? 20.693 2.845 -25.905 1.00 97.31 200 SER A CA 1
ATOM 1648 C C . SER A 1 200 ? 20.480 1.506 -26.614 1.00 97.31 200 SER A C 1
ATOM 1650 O O . SER A 1 200 ? 20.809 1.395 -27.791 1.00 97.31 200 SER A O 1
ATOM 1652 N N . VAL A 1 201 ? 19.868 0.525 -25.941 1.00 97.56 201 VAL A N 1
ATOM 1653 C CA . VAL A 1 201 ? 19.501 -0.774 -26.532 1.00 97.56 201 VAL A CA 1
ATOM 1654 C C . VAL A 1 201 ? 18.575 -0.584 -27.736 1.00 97.56 201 VAL A C 1
ATOM 1656 O O . VAL A 1 201 ? 18.883 -1.067 -28.824 1.00 97.56 201 VAL A O 1
ATOM 1659 N N . LYS A 1 202 ? 17.493 0.190 -27.575 1.00 97.62 202 LYS A N 1
ATOM 1660 C CA . LYS A 1 202 ? 16.546 0.486 -28.666 1.00 97.62 202 LYS A CA 1
ATOM 1661 C C . LYS A 1 202 ? 17.213 1.191 -29.847 1.00 97.62 202 LYS A C 1
ATOM 1663 O O . LYS A 1 202 ? 16.913 0.890 -30.998 1.00 97.62 202 LYS A O 1
ATOM 1668 N N . GLU A 1 203 ? 18.119 2.123 -29.573 1.00 97.50 203 GLU A N 1
ATOM 1669 C CA . GLU A 1 203 ? 18.837 2.858 -30.613 1.00 97.50 203 GLU A CA 1
ATOM 1670 C C . GLU A 1 203 ? 19.797 1.947 -31.389 1.00 97.50 203 GLU A C 1
ATOM 1672 O O . GLU A 1 203 ? 19.850 2.007 -32.615 1.00 97.50 203 GLU A O 1
ATOM 1677 N N . ILE A 1 204 ? 20.507 1.053 -30.694 1.00 97.44 204 ILE A N 1
ATOM 1678 C CA . ILE A 1 204 ? 21.370 0.039 -31.316 1.00 97.44 204 ILE A CA 1
ATOM 1679 C C . ILE A 1 204 ? 20.547 -0.882 -32.224 1.00 97.44 204 ILE A C 1
ATOM 1681 O O . ILE A 1 204 ? 20.976 -1.186 -33.337 1.00 97.44 204 ILE A O 1
ATOM 1685 N N . GLU A 1 205 ? 19.365 -1.313 -31.782 1.00 96.69 205 GLU A N 1
ATOM 1686 C CA . GLU A 1 205 ? 18.450 -2.111 -32.603 1.00 96.69 205 GLU A CA 1
ATOM 1687 C C . GLU A 1 205 ? 17.972 -1.352 -33.844 1.00 96.69 205 GLU A C 1
ATOM 1689 O O . GLU A 1 205 ? 18.009 -1.913 -34.939 1.00 96.69 205 GLU A O 1
ATOM 1694 N N . ARG A 1 206 ? 17.609 -0.067 -33.713 1.00 97.19 206 ARG A N 1
ATOM 1695 C CA . ARG A 1 206 ? 17.245 0.766 -34.870 1.00 97.19 206 ARG A CA 1
ATOM 1696 C C . ARG A 1 206 ? 18.393 0.853 -35.873 1.00 97.19 206 ARG A C 1
ATOM 1698 O O . ARG A 1 206 ? 18.196 0.543 -37.041 1.00 97.19 206 ARG A O 1
ATOM 1705 N N . MET A 1 207 ? 19.601 1.185 -35.411 1.00 96.75 207 MET A N 1
ATOM 1706 C CA . MET A 1 207 ? 20.781 1.286 -36.277 1.00 96.75 207 MET A CA 1
ATOM 1707 C C . MET A 1 207 ? 21.095 -0.031 -36.996 1.00 96.75 207 MET A C 1
ATOM 1709 O O . MET A 1 207 ? 21.509 -0.019 -38.153 1.00 96.75 207 MET A O 1
ATOM 1713 N N . ARG A 1 208 ? 20.906 -1.174 -36.324 1.00 96.56 208 ARG A N 1
ATOM 1714 C CA . ARG A 1 208 ? 21.069 -2.503 -36.932 1.00 96.56 208 ARG A CA 1
ATOM 1715 C C . ARG A 1 208 ? 20.070 -2.739 -38.058 1.00 96.56 208 ARG A C 1
ATOM 1717 O O . ARG A 1 208 ? 20.468 -3.265 -39.094 1.00 96.56 208 ARG A O 1
ATOM 1724 N N . ASN A 1 209 ? 18.812 -2.355 -37.861 1.00 95.50 209 ASN A N 1
ATOM 1725 C CA . ASN A 1 209 ? 17.771 -2.490 -38.877 1.00 95.50 209 ASN A CA 1
ATOM 1726 C C . ASN A 1 209 ? 18.053 -1.579 -40.077 1.00 95.50 209 ASN A C 1
ATOM 1728 O O . ASN A 1 209 ? 18.108 -2.073 -41.200 1.00 95.50 209 ASN A O 1
ATOM 1732 N N . ASP A 1 210 ? 18.358 -0.301 -39.828 1.00 93.62 210 ASP A N 1
ATOM 1733 C CA . ASP A 1 210 ? 18.712 0.673 -40.869 1.00 93.62 210 ASP A CA 1
ATOM 1734 C C . ASP A 1 210 ? 19.906 0.168 -41.705 1.00 93.62 210 ASP A C 1
ATOM 1736 O O . ASP A 1 210 ? 19.887 0.189 -42.936 1.00 93.62 210 ASP A O 1
ATOM 1740 N N . TYR A 1 211 ? 20.942 -0.359 -41.042 1.00 92.69 211 TYR A N 1
ATOM 1741 C CA . TYR A 1 211 ? 22.113 -0.922 -41.716 1.00 92.69 211 TYR A CA 1
ATOM 1742 C C . TYR A 1 211 ? 21.790 -2.193 -42.514 1.00 92.69 211 TYR A C 1
ATOM 1744 O O . TYR A 1 211 ? 22.310 -2.381 -43.615 1.00 92.69 211 TYR A O 1
ATOM 1752 N N . ALA A 1 212 ? 20.939 -3.072 -41.980 1.00 91.88 212 ALA A N 1
ATOM 1753 C CA . ALA A 1 212 ? 20.518 -4.282 -42.675 1.00 91.88 212 ALA A CA 1
ATOM 1754 C C . ALA A 1 212 ? 19.725 -3.960 -43.949 1.00 91.88 212 ALA A C 1
ATOM 1756 O O . ALA A 1 212 ? 19.922 -4.628 -44.963 1.00 91.88 212 ALA A O 1
ATOM 1757 N N . ASP A 1 213 ? 18.871 -2.938 -43.925 1.00 90.00 213 ASP A N 1
ATOM 1758 C CA . ASP A 1 213 ? 18.087 -2.530 -45.090 1.00 90.00 213 ASP A CA 1
ATOM 1759 C C . ASP A 1 213 ? 18.956 -1.860 -46.157 1.00 90.00 213 ASP A C 1
ATOM 1761 O O . ASP A 1 213 ? 18.881 -2.250 -47.322 1.00 90.00 213 ASP A O 1
ATOM 1765 N N . LEU A 1 214 ? 19.887 -0.983 -45.764 1.00 88.50 214 LEU A N 1
ATOM 1766 C CA . LEU A 1 214 ? 20.897 -0.435 -46.680 1.00 88.50 214 LEU A CA 1
ATOM 1767 C C . LEU A 1 214 ? 21.732 -1.537 -47.341 1.00 88.50 214 LEU A C 1
ATOM 1769 O O . LEU A 1 214 ? 22.038 -1.471 -48.532 1.00 88.50 214 LEU A O 1
ATOM 1773 N N . LYS A 1 215 ? 22.099 -2.571 -46.578 1.00 87.31 215 LYS A N 1
ATOM 1774 C CA . LYS A 1 215 ? 22.848 -3.711 -47.107 1.00 87.31 215 LYS A CA 1
ATOM 1775 C C . LYS A 1 215 ? 22.022 -4.501 -48.123 1.00 87.31 215 LYS A C 1
ATOM 1777 O O . LYS A 1 215 ? 22.538 -4.801 -49.193 1.00 87.31 215 LYS A O 1
ATOM 1782 N N . LYS A 1 216 ? 20.744 -4.776 -47.836 1.00 86.50 216 LYS A N 1
ATOM 1783 C CA . LYS A 1 216 ? 19.832 -5.421 -48.798 1.00 86.50 216 LYS A CA 1
ATOM 1784 C C . LYS A 1 216 ? 19.679 -4.590 -50.067 1.00 86.50 216 LYS A C 1
ATOM 1786 O O . LYS A 1 216 ? 19.645 -5.158 -51.148 1.00 86.50 216 LYS A O 1
ATOM 1791 N N . GLU A 1 217 ? 19.571 -3.267 -49.956 1.00 81.31 217 GLU A N 1
ATOM 1792 C CA . GLU A 1 217 ? 19.482 -2.378 -51.117 1.00 81.31 217 GLU A CA 1
ATOM 1793 C C . GLU A 1 217 ? 20.758 -2.376 -51.957 1.00 81.31 217 GLU A C 1
ATOM 1795 O O . GLU A 1 217 ? 20.667 -2.414 -53.179 1.00 81.31 217 GLU A O 1
ATOM 1800 N N . ALA A 1 218 ? 21.932 -2.394 -51.324 1.00 77.56 218 ALA A N 1
ATOM 1801 C CA . ALA A 1 218 ? 23.212 -2.502 -52.020 1.00 77.56 218 ALA A CA 1
ATOM 1802 C C . ALA A 1 218 ? 23.435 -3.887 -52.660 1.00 77.56 218 ALA A C 1
ATOM 1804 O O . ALA A 1 218 ? 24.136 -3.994 -53.663 1.00 77.56 218 ALA A O 1
ATOM 1805 N N . GLU A 1 219 ? 22.855 -4.939 -52.077 1.00 76.44 219 GLU A N 1
ATOM 1806 C CA . GLU A 1 219 ? 22.883 -6.311 -52.595 1.00 76.44 219 GLU A CA 1
ATOM 1807 C C . GLU A 1 219 ? 21.824 -6.572 -53.675 1.00 76.44 219 GLU A C 1
ATOM 1809 O O . GLU A 1 219 ? 21.921 -7.583 -54.376 1.00 76.44 219 GLU A O 1
ATOM 1814 N N . LYS A 1 220 ? 20.832 -5.681 -53.856 1.00 72.19 220 LYS A N 1
ATOM 1815 C CA . LYS A 1 220 ? 19.943 -5.763 -55.019 1.00 72.19 220 LYS A CA 1
ATOM 1816 C C . LYS A 1 220 ? 20.829 -5.703 -56.268 1.00 72.19 220 LYS A C 1
ATOM 1818 O O . LYS A 1 220 ? 21.652 -4.788 -56.377 1.00 72.19 220 LYS A O 1
ATOM 1823 N N . PRO A 1 221 ? 20.695 -6.658 -57.208 1.00 59.16 221 PRO A N 1
ATOM 1824 C CA . PRO A 1 221 ? 21.394 -6.556 -58.480 1.00 59.16 221 PRO A CA 1
ATOM 1825 C C . PRO A 1 221 ? 21.079 -5.183 -59.064 1.00 59.16 221 PRO A C 1
ATOM 1827 O O . PRO A 1 221 ? 19.931 -4.745 -58.995 1.00 59.16 221 PRO A O 1
ATOM 1830 N N . ALA A 1 222 ? 22.103 -4.484 -59.564 1.00 58.91 222 ALA A N 1
ATOM 1831 C CA . ALA A 1 222 ? 21.918 -3.189 -60.204 1.00 58.91 222 ALA A CA 1
ATOM 1832 C C . ALA A 1 222 ? 20.767 -3.322 -61.207 1.00 58.91 222 ALA A C 1
ATOM 1834 O O . ALA A 1 222 ? 20.933 -4.051 -62.184 1.00 58.91 222 ALA A O 1
ATOM 1835 N N . GLU A 1 223 ? 19.623 -2.688 -60.915 1.00 54.97 223 GLU A N 1
ATOM 1836 C CA . GLU A 1 223 ? 18.412 -2.723 -61.742 1.00 54.97 223 GLU A CA 1
ATOM 1837 C C . GLU A 1 223 ? 18.804 -2.694 -63.215 1.00 54.97 223 GLU A C 1
ATOM 1839 O O . GLU A 1 223 ? 19.430 -1.718 -63.642 1.00 54.97 223 GLU A O 1
ATOM 1844 N N . ASP A 1 224 ? 18.508 -3.789 -63.927 1.00 56.50 224 ASP A N 1
ATOM 1845 C CA . ASP A 1 224 ? 18.707 -4.029 -65.360 1.00 56.50 224 ASP A CA 1
ATOM 1846 C C . ASP A 1 224 ? 19.545 -2.962 -66.078 1.00 56.50 224 ASP A C 1
ATOM 1848 O O . ASP A 1 224 ? 19.092 -2.218 -66.959 1.00 56.50 224 ASP A O 1
ATOM 1852 N N . LYS A 1 225 ? 20.833 -2.883 -65.727 1.00 56.56 225 LYS A N 1
ATOM 1853 C CA . LYS A 1 225 ? 21.808 -2.321 -66.651 1.00 56.56 225 LYS A CA 1
ATOM 1854 C C . LYS A 1 225 ? 21.985 -3.392 -67.711 1.00 56.56 225 LYS A C 1
ATOM 1856 O O . LYS A 1 225 ? 22.831 -4.262 -67.538 1.00 56.56 225 LYS A O 1
ATOM 1861 N N . MET A 1 226 ? 21.151 -3.338 -68.758 1.00 63.16 226 MET A N 1
ATOM 1862 C CA . MET A 1 226 ? 21.338 -4.097 -69.998 1.00 63.16 226 MET A CA 1
ATOM 1863 C C . MET A 1 226 ? 22.839 -4.116 -70.283 1.00 63.16 226 MET A C 1
ATOM 1865 O O . MET A 1 226 ? 23.437 -3.062 -70.518 1.00 63.16 226 MET A O 1
ATOM 1869 N N . ASP A 1 227 ? 23.448 -5.296 -70.173 1.00 73.44 227 ASP A N 1
ATOM 1870 C CA . ASP A 1 227 ? 24.883 -5.435 -70.354 1.00 73.44 227 ASP A CA 1
ATOM 1871 C C . ASP A 1 227 ? 25.231 -4.903 -71.747 1.00 73.44 227 ASP A C 1
ATOM 1873 O O . ASP A 1 227 ? 24.743 -5.405 -72.763 1.00 73.44 227 ASP A O 1
ATOM 1877 N N . MET A 1 228 ? 26.020 -3.828 -71.792 1.00 75.62 228 MET A N 1
ATOM 1878 C CA . MET A 1 228 ? 26.324 -3.122 -73.037 1.00 75.62 228 MET A CA 1
ATOM 1879 C C . MET A 1 228 ? 26.986 -4.057 -74.050 1.00 75.62 228 MET A C 1
ATOM 1881 O O . MET A 1 228 ? 26.741 -3.919 -75.246 1.00 75.62 228 MET A O 1
ATOM 1885 N N . LEU A 1 229 ? 27.763 -5.037 -73.582 1.00 76.06 229 LEU A N 1
ATOM 1886 C CA . LEU A 1 229 ? 28.353 -6.077 -74.422 1.00 76.06 229 LEU A CA 1
ATOM 1887 C C . LEU A 1 229 ? 27.273 -6.953 -75.060 1.00 76.06 229 LEU A C 1
ATOM 1889 O O . LEU A 1 229 ? 27.238 -7.104 -76.281 1.00 76.06 229 LEU A O 1
ATOM 1893 N N . THR A 1 230 ? 26.339 -7.457 -74.255 1.00 80.56 230 THR A N 1
ATOM 1894 C CA . THR A 1 230 ? 25.180 -8.218 -74.739 1.00 80.56 230 THR A CA 1
ATOM 1895 C C . THR A 1 230 ? 24.322 -7.402 -75.719 1.00 80.56 230 THR A C 1
ATOM 1897 O O . THR A 1 230 ? 23.907 -7.913 -76.763 1.00 80.56 230 THR A O 1
ATOM 1900 N N . PHE A 1 231 ? 24.094 -6.114 -75.443 1.00 83.75 231 PHE A N 1
ATOM 1901 C CA . PHE A 1 231 ? 23.360 -5.210 -76.330 1.00 83.75 231 PHE A CA 1
ATOM 1902 C C . PHE A 1 231 ? 24.055 -5.029 -77.684 1.00 83.75 231 PHE A C 1
ATOM 1904 O O . PHE A 1 231 ? 23.394 -5.120 -78.725 1.00 83.75 231 PHE A O 1
ATOM 1911 N N . LEU A 1 232 ? 25.365 -4.766 -77.678 1.00 83.06 232 LEU A N 1
ATOM 1912 C CA . LEU A 1 232 ? 26.146 -4.537 -78.892 1.00 83.06 232 LEU A CA 1
ATOM 1913 C C . LEU A 1 232 ? 26.220 -5.807 -79.740 1.00 83.06 232 LEU A C 1
ATOM 1915 O O . LEU A 1 232 ? 25.869 -5.751 -80.915 1.00 83.06 232 LEU A O 1
ATOM 1919 N N . ASN A 1 233 ? 26.530 -6.959 -79.140 1.00 82.94 233 ASN A N 1
ATOM 1920 C CA . ASN A 1 233 ? 26.589 -8.239 -79.852 1.00 82.94 233 ASN A CA 1
ATOM 1921 C C . ASN A 1 233 ? 25.251 -8.604 -80.512 1.00 82.94 233 ASN A C 1
ATOM 1923 O O . ASN A 1 233 ? 25.225 -9.123 -81.624 1.00 82.94 233 ASN A O 1
ATOM 1927 N N . LYS A 1 234 ? 24.120 -8.306 -79.858 1.00 85.38 234 LYS A N 1
ATOM 1928 C CA . LYS A 1 234 ? 22.787 -8.596 -80.406 1.00 85.38 234 LYS A CA 1
ATOM 1929 C C . LYS A 1 234 ? 22.380 -7.645 -81.532 1.00 85.38 234 LYS A C 1
ATOM 1931 O O . LYS A 1 234 ? 21.695 -8.055 -82.465 1.00 85.38 234 LYS A O 1
ATOM 1936 N N . ASN A 1 235 ? 22.729 -6.363 -81.425 1.00 84.06 235 ASN A N 1
ATOM 1937 C CA . ASN A 1 235 ? 22.226 -5.328 -82.335 1.00 84.06 235 ASN A CA 1
ATOM 1938 C C . ASN A 1 235 ? 23.203 -4.947 -83.452 1.00 84.06 235 ASN A C 1
ATOM 1940 O O . ASN A 1 235 ? 22.759 -4.352 -84.435 1.00 84.06 235 ASN A O 1
ATOM 1944 N N . TYR A 1 236 ? 24.486 -5.271 -83.285 1.00 85.19 236 TYR A N 1
ATOM 1945 C CA . TYR A 1 236 ? 25.599 -4.918 -84.165 1.00 85.19 236 TYR A CA 1
ATOM 1946 C C . TYR A 1 236 ? 26.629 -6.074 -84.255 1.00 85.19 236 TYR A C 1
ATOM 1948 O O . TYR A 1 236 ? 27.803 -5.863 -83.968 1.00 85.19 236 TYR A O 1
ATOM 1956 N N . PRO A 1 237 ? 26.227 -7.306 -84.637 1.00 77.38 237 PRO A N 1
ATOM 1957 C CA . PRO A 1 237 ? 27.076 -8.505 -84.536 1.00 77.38 237 PRO A CA 1
ATOM 1958 C C . PRO A 1 237 ? 28.297 -8.522 -85.471 1.00 77.38 237 PRO A C 1
ATOM 1960 O O . PRO A 1 237 ? 29.258 -9.236 -85.210 1.00 77.38 237 PRO A O 1
ATOM 1963 N N . THR A 1 238 ? 28.246 -7.778 -86.576 1.00 78.06 238 THR A N 1
ATOM 1964 C CA . THR A 1 238 ? 29.262 -7.783 -87.648 1.00 78.06 238 THR A CA 1
ATOM 1965 C C . THR A 1 238 ? 29.831 -6.396 -87.945 1.00 78.06 238 THR A C 1
ATOM 1967 O O . THR A 1 238 ? 30.544 -6.226 -88.929 1.00 78.06 238 THR A O 1
ATOM 1970 N N . ALA A 1 239 ? 29.504 -5.389 -87.132 1.00 73.38 239 ALA A N 1
ATOM 1971 C CA . ALA A 1 239 ? 30.007 -4.035 -87.330 1.00 73.38 239 ALA A CA 1
ATOM 1972 C C . ALA A 1 239 ? 31.341 -3.855 -86.593 1.00 73.38 239 ALA A C 1
ATOM 1974 O O . ALA A 1 239 ? 31.372 -3.916 -85.367 1.00 73.38 239 ALA A O 1
ATOM 1975 N N . GLU A 1 240 ? 32.422 -3.616 -87.338 1.00 71.00 240 GLU A N 1
ATOM 1976 C CA . GLU A 1 240 ? 33.732 -3.273 -86.761 1.00 71.00 240 GLU A CA 1
ATOM 1977 C C . GLU A 1 240 ? 33.747 -1.845 -86.191 1.00 71.00 240 GLU A C 1
ATOM 1979 O O . GLU A 1 240 ? 34.412 -1.602 -85.191 1.00 71.00 240 GLU A O 1
ATOM 1984 N N . ASP A 1 241 ? 32.929 -0.945 -86.754 1.00 72.75 241 ASP A N 1
ATOM 1985 C CA . ASP A 1 241 ? 32.737 0.432 -86.293 1.00 72.75 241 ASP A CA 1
ATOM 1986 C C . ASP A 1 241 ? 31.252 0.836 -86.324 1.00 72.75 241 ASP A C 1
ATOM 1988 O O . ASP A 1 241 ? 30.489 0.442 -87.212 1.00 72.75 241 ASP A O 1
ATOM 1992 N N . PHE A 1 242 ? 30.826 1.666 -85.367 1.00 81.00 242 PHE A N 1
ATOM 1993 C CA . PHE A 1 242 ? 29.461 2.198 -85.299 1.00 81.00 242 PHE A CA 1
ATOM 1994 C C . PHE A 1 242 ? 29.406 3.640 -84.784 1.00 81.00 242 PHE A C 1
ATOM 1996 O O . PHE A 1 242 ? 30.166 4.067 -83.914 1.00 81.00 242 PHE A O 1
ATOM 2003 N N . LEU A 1 243 ? 28.426 4.396 -85.285 1.00 82.00 243 LEU A N 1
ATOM 2004 C CA . LEU A 1 243 ? 28.131 5.747 -84.816 1.00 82.00 243 LEU A CA 1
ATOM 2005 C C . LEU A 1 243 ? 27.543 5.710 -83.403 1.00 82.00 243 LEU A C 1
ATOM 2007 O O . LEU A 1 243 ? 26.455 5.181 -83.157 1.00 82.00 243 LEU A O 1
ATOM 2011 N N . LEU A 1 244 ? 28.241 6.349 -82.463 1.00 79.56 244 LEU A N 1
ATOM 2012 C CA . LEU A 1 244 ? 27.849 6.388 -81.053 1.00 79.56 244 LEU A CA 1
ATOM 2013 C C . LEU A 1 244 ? 26.446 6.991 -80.842 1.00 79.56 244 LEU A C 1
ATOM 2015 O O . LEU A 1 244 ? 25.738 6.616 -79.906 1.00 79.56 244 LEU A O 1
ATOM 2019 N N . SER A 1 245 ? 26.022 7.916 -81.708 1.00 83.94 245 SER A N 1
ATOM 2020 C CA . SER A 1 245 ? 24.674 8.498 -81.683 1.00 83.94 245 SER A CA 1
ATOM 2021 C C . SER A 1 245 ? 23.579 7.459 -81.914 1.00 83.94 245 SER A C 1
ATOM 2023 O O . SER A 1 245 ? 22.522 7.536 -81.286 1.00 83.94 245 SER A O 1
ATOM 2025 N N . ASP A 1 246 ? 23.830 6.478 -82.775 1.00 84.88 246 ASP A N 1
ATOM 2026 C CA . ASP A 1 246 ? 22.836 5.486 -83.181 1.00 84.88 246 ASP A CA 1
ATOM 2027 C C . ASP A 1 246 ? 22.703 4.396 -82.128 1.00 84.88 246 ASP A C 1
ATOM 2029 O O . ASP A 1 246 ? 21.587 4.031 -81.751 1.00 84.88 246 ASP A O 1
ATOM 2033 N N . VAL A 1 247 ? 23.834 3.980 -81.553 1.00 84.44 247 VAL A N 1
ATOM 2034 C CA . VAL A 1 247 ? 23.874 3.100 -80.379 1.00 84.44 247 VAL A CA 1
ATOM 2035 C C . VAL A 1 247 ? 23.091 3.725 -79.226 1.00 84.44 247 VAL A C 1
ATOM 2037 O O . VAL A 1 247 ? 22.216 3.076 -78.656 1.00 84.44 247 VAL A O 1
ATOM 2040 N N . LYS A 1 248 ? 23.324 5.010 -78.919 1.00 82.06 248 LYS A N 1
ATOM 2041 C CA . LYS A 1 248 ? 22.610 5.726 -77.846 1.00 82.06 248 LYS A CA 1
ATOM 2042 C C . LYS A 1 248 ? 21.101 5.797 -78.090 1.00 82.06 248 LYS A C 1
ATOM 2044 O O . LYS A 1 248 ? 20.323 5.535 -77.170 1.00 82.06 248 LYS A O 1
ATOM 2049 N N . LYS A 1 249 ? 20.675 6.121 -79.316 1.00 85.81 249 LYS A N 1
ATOM 2050 C CA . LYS A 1 249 ? 19.251 6.159 -79.688 1.00 85.81 249 LYS A CA 1
ATOM 2051 C C . LYS A 1 249 ? 18.600 4.784 -79.540 1.00 85.81 249 LYS A C 1
ATOM 2053 O O . LYS A 1 249 ? 17.535 4.681 -78.932 1.00 85.81 249 LYS A O 1
ATOM 2058 N N . LYS A 1 250 ? 19.247 3.730 -80.050 1.00 84.06 250 LYS A N 1
ATOM 2059 C CA . LYS A 1 250 ? 18.716 2.360 -80.034 1.00 84.06 250 LYS A CA 1
ATOM 2060 C C . LYS A 1 250 ? 18.681 1.772 -78.621 1.00 84.06 250 LYS A C 1
ATOM 2062 O O . LYS A 1 250 ? 17.684 1.160 -78.250 1.00 84.06 250 LYS A O 1
ATOM 2067 N N . TYR A 1 251 ? 19.703 2.043 -77.811 1.00 82.44 251 TYR A N 1
ATOM 2068 C CA . TYR A 1 251 ? 19.750 1.648 -76.402 1.00 82.44 251 TYR A CA 1
ATOM 2069 C C . TYR A 1 251 ? 18.630 2.314 -75.591 1.00 82.44 251 TYR A C 1
ATOM 2071 O O . TYR A 1 251 ? 17.908 1.645 -74.858 1.00 82.44 251 TYR A O 1
ATOM 2079 N N . SER A 1 252 ? 18.410 3.622 -75.778 1.00 80.94 252 SER A N 1
ATOM 2080 C CA . SER A 1 252 ? 17.317 4.337 -75.108 1.00 80.94 252 SER A CA 1
ATOM 2081 C C . SER A 1 252 ? 15.931 3.860 -75.556 1.00 80.94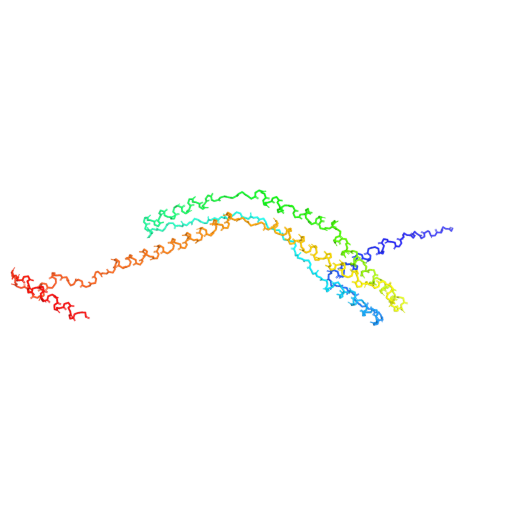 252 SER A C 1
ATOM 2083 O O . SER A 1 252 ? 15.033 3.760 -74.724 1.00 80.94 252 SER A O 1
ATOM 2085 N N . TYR A 1 253 ? 15.752 3.550 -76.844 1.00 82.94 253 TYR A N 1
ATOM 2086 C CA . TYR A 1 253 ? 14.492 3.027 -77.376 1.00 82.94 253 TYR A CA 1
ATOM 2087 C C . TYR A 1 253 ? 14.137 1.655 -76.792 1.00 82.94 253 TYR A C 1
ATOM 2089 O O . TYR A 1 253 ? 12.999 1.449 -76.381 1.00 82.94 253 TYR A O 1
ATOM 2097 N N . ILE A 1 254 ? 15.103 0.734 -76.734 1.00 79.81 254 ILE A N 1
ATOM 2098 C CA . ILE A 1 254 ? 14.880 -0.622 -76.212 1.00 79.81 254 ILE A CA 1
ATOM 2099 C C . ILE A 1 254 ? 14.612 -0.578 -74.706 1.00 79.81 254 ILE A C 1
ATOM 2101 O O . ILE A 1 254 ? 13.615 -1.131 -74.257 1.00 79.81 254 ILE A O 1
ATOM 2105 N N . ARG A 1 255 ? 15.397 0.198 -73.948 1.00 72.50 255 ARG A N 1
ATOM 2106 C CA . ARG A 1 255 ? 15.188 0.360 -72.502 1.00 72.50 255 ARG A CA 1
ATOM 2107 C C . ARG A 1 255 ? 13.817 0.952 -72.151 1.00 72.50 255 ARG A C 1
ATOM 2109 O O . ARG A 1 255 ? 13.251 0.601 -71.130 1.00 72.50 255 ARG A O 1
ATOM 2116 N N . LYS A 1 256 ? 13.263 1.832 -72.995 1.00 72.00 256 LYS A N 1
ATOM 2117 C CA . LYS A 1 256 ? 11.903 2.384 -72.822 1.00 72.00 256 LYS A CA 1
ATOM 2118 C C . LYS A 1 256 ? 10.776 1.394 -73.145 1.00 72.00 256 LYS A C 1
ATOM 2120 O O . LYS A 1 256 ? 9.632 1.712 -72.858 1.00 72.00 256 LYS A O 1
ATOM 2125 N N . LYS A 1 257 ? 11.071 0.272 -73.808 1.00 67.31 257 LYS A N 1
ATOM 2126 C CA . LYS A 1 257 ? 10.101 -0.791 -74.124 1.00 67.31 257 LYS A CA 1
ATOM 2127 C C . LYS A 1 257 ? 10.082 -1.918 -73.089 1.00 67.31 257 LYS A C 1
ATOM 2129 O O . LYS A 1 257 ? 9.134 -2.691 -73.088 1.00 67.31 257 LYS A O 1
ATOM 2134 N N . GLU A 1 258 ? 11.147 -2.046 -72.302 1.00 59.41 258 GLU A N 1
ATOM 2135 C CA . GLU A 1 258 ? 11.315 -3.087 -71.277 1.00 59.41 258 GLU A CA 1
ATOM 2136 C C . GLU A 1 258 ? 10.862 -2.625 -69.876 1.00 59.41 258 GLU A C 1
ATOM 2138 O O . GLU A 1 258 ? 10.721 -3.459 -68.988 1.00 59.41 258 GLU A O 1
ATOM 2143 N N . ILE A 1 259 ? 10.597 -1.321 -69.704 1.00 49.12 259 ILE A N 1
ATOM 2144 C CA . ILE A 1 259 ? 9.916 -0.704 -68.546 1.00 49.12 259 ILE A CA 1
ATOM 2145 C C . ILE A 1 259 ? 8.444 -0.506 -68.905 1.00 49.12 259 ILE A C 1
ATOM 2147 O O . ILE A 1 259 ? 7.581 -0.780 -68.044 1.00 49.12 259 ILE A O 1
#

InterPro domains:
  IPR024365 Protein of unknown function DUF3839 [PF12943] (1-229)

pLDDT: mean 86.59, std 13.43, range [33.66, 97.81]

Secondary structure (DSSP, 8-state):
----------THHHHHHHHHHHHHHHHTT------SSHHHHHHHHHHHHHHHTSPPPPPP---PPPPPP----PPPTT--HHHHHHHHHHHHHHTT-----HHHHHHHHTHHHHHHHHHHSHHHHHHHHHHHHHHHHHHHHHHHHHTT-----TTPPPHHHHHHHHHHHHHHHHHHHHHHHHHS---HHHHHHHHHHHHHHHHHHHHHHHHHHHHHHHHS--TT---HHHHHHHH-TT-SS--HHHHHHHHHHHHHHH-